Protein 4O0K (pdb70)

CATH classification: 3.20.20.70

Structure (mmCIF, N/CA/C/O backbone):
data_4O0K
#
_entry.id   4O0K
#
_cell.length_a   95.280
_cell.length_b   95.280
_cell.length_c   125.250
_cell.angle_alpha   90.000
_cell.angle_beta   90.000
_cell.angle_gamma   120.000
#
_symmetry.space_group_name_H-M   'P 63 2 2'
#
loop_
_entity.id
_entity.type
_entity.pdbx_description
1 polymer 'Dihydrodipicolinate synthetase'
2 non-polymer 1,2-ETHANEDIOL
3 water water
#
loop_
_atom_site.group_PDB
_atom_site.id
_atom_site.type_symbol
_atom_site.label_atom_id
_atom_site.label_alt_id
_atom_site.label_comp_id
_atom_site.label_asym_id
_atom_site.label_entity_id
_atom_site.label_seq_id
_atom_site.pdbx_PDB_ins_code
_atom_site.Cartn_x
_atom_site.Cartn_y
_atom_site.Cartn_z
_atom_site.occupancy
_atom_site.B_iso_or_equiv
_atom_site.auth_seq_id
_atom_site.auth_comp_id
_atom_site.auth_asym_id
_atom_site.auth_atom_id
_atom_site.pdbx_PDB_model_num
ATOM 1 N N . HIS A 1 7 ? 33.476 36.338 12.740 1.00 35.38 -2 HIS A N 1
ATOM 2 C CA A HIS A 1 7 ? 33.180 35.429 11.580 0.50 34.21 -2 HIS A CA 1
ATOM 3 C CA B HIS A 1 7 ? 33.290 35.583 11.476 0.50 34.42 -2 HIS A CA 1
ATOM 4 C C . HIS A 1 7 ? 31.950 35.882 10.807 1.00 32.51 -2 HIS A C 1
ATOM 5 O O . HIS A 1 7 ? 31.069 36.520 11.360 1.00 31.34 -2 HIS A O 1
ATOM 18 N N . HIS A 1 8 ? 31.853 35.471 9.557 1.00 28.34 -1 HIS A N 1
ATOM 19 C CA . HIS A 1 8 ? 30.663 35.706 8.748 1.00 25.73 -1 HIS A CA 1
ATOM 20 C C . HIS A 1 8 ? 30.120 34.343 8.495 1.00 25.41 -1 HIS A C 1
ATOM 21 O O . HIS A 1 8 ? 30.862 33.448 8.136 1.00 26.63 -1 HIS A O 1
ATOM 28 N N . MET A 1 9 ? 28.849 34.140 8.802 1.00 24.82 0 MET A N 1
ATOM 29 C CA . MET A 1 9 ? 28.276 32.787 8.836 1.00 26.13 0 MET A CA 1
ATOM 30 C C . MET A 1 9 ? 26.960 32.842 8.068 1.00 24.32 0 MET A C 1
ATOM 31 O O . MET A 1 9 ? 26.254 33.854 8.098 1.00 24.10 0 MET A O 1
ATOM 33 N N . LEU A 1 10 ? 26.653 31.750 7.369 1.00 25.22 1 LEU A N 1
ATOM 34 C CA . LEU A 1 10 ? 25.409 31.650 6.624 1.00 23.87 1 LEU A CA 1
ATOM 35 C C . LEU A 1 10 ? 24.291 31.560 7.667 1.00 22.14 1 LEU A C 1
ATOM 36 O O . LEU A 1 10 ? 24.467 30.901 8.701 1.00 21.91 1 LEU A O 1
ATOM 41 N N . LYS A 1 11 ? 23.175 32.216 7.377 1.00 21.67 2 LYS A N 1
ATOM 42 C CA . LYS A 1 11 ? 21.964 32.071 8.183 1.00 20.89 2 LYS A CA 1
ATOM 43 C C . LYS A 1 11 ? 21.386 30.673 7.976 1.00 20.67 2 LYS A C 1
ATOM 44 O O . LYS A 1 11 ? 21.610 30.003 6.969 1.00 22.08 2 LYS A O 1
ATOM 50 N N . ALA A 1 12 ? 20.662 30.211 8.978 1.00 18.02 3 ALA A N 1
ATOM 51 C CA . ALA A 1 12 ? 20.111 28.868 8.942 1.00 17.41 3 ALA A CA 1
ATOM 52 C C . ALA A 1 12 ? 18.969 28.812 7.930 1.00 16.46 3 ALA A C 1
ATOM 53 O O . ALA A 1 12 ? 18.003 29.551 8.021 1.00 16.18 3 ALA A O 1
ATOM 55 N N . GLU A 1 13 ? 19.065 27.892 6.974 1.00 16.48 4 GLU A N 1
ATOM 56 C CA . GLU A 1 13 ? 18.066 27.803 5.926 1.00 16.71 4 GLU A CA 1
ATOM 57 C C . GLU A 1 13 ? 16.670 27.489 6.441 1.00 15.51 4 GLU A C 1
ATOM 58 O O . GLU A 1 13 ? 15.671 27.918 5.855 1.00 15.35 4 GLU A O 1
ATOM 60 N N . ILE A 1 14 ? 16.585 26.735 7.540 1.00 14.48 5 ILE A N 1
ATOM 61 C CA . ILE A 1 14 ? 15.297 26.353 8.106 1.00 14.49 5 ILE A CA 1
ATOM 62 C C . ILE A 1 14 ? 14.496 27.562 8.559 1.00 14.43 5 ILE A C 1
ATOM 63 O O . ILE A 1 14 ? 13.270 27.483 8.633 1.00 14.59 5 ILE A O 1
ATOM 68 N N . PHE A 1 15 ? 15.144 28.686 8.831 1.00 13.92 6 PHE A N 1
ATOM 69 C CA . PHE A 1 15 ? 14.452 29.909 9.252 1.00 14.15 6 PHE A CA 1
ATOM 70 C C . PHE A 1 15 ? 14.264 30.933 8.143 1.00 15.46 6 PHE A C 1
ATOM 71 O O . PHE A 1 15 ? 13.901 32.108 8.401 1.00 16.40 6 PHE A O 1
ATOM 79 N N . SER A 1 16 ? 14.367 30.467 6.914 1.00 14.95 7 SER A N 1
ATOM 80 C CA . SER A 1 16 ? 14.110 31.286 5.760 1.00 15.78 7 SER A CA 1
ATOM 81 C C . SER A 1 16 ? 12.754 30.987 5.105 1.00 16.19 7 SER A C 1
ATOM 82 O O . SER A 1 16 ? 12.187 29.893 5.250 1.00 17.80 7 SER A O 1
ATOM 85 N N . GLY A 1 17 ? 12.205 31.945 4.391 1.00 14.26 8 GLY A N 1
ATOM 86 C CA . GLY A 1 17 ? 11.006 31.712 3.632 1.00 14.10 8 GLY A CA 1
ATOM 87 C C . GLY A 1 17 ? 9.743 31.884 4.454 1.00 13.49 8 GLY A C 1
ATOM 88 O O . GLY A 1 17 ? 9.720 32.615 5.414 1.00 13.74 8 GLY A O 1
ATOM 89 N N . VAL A 1 18 ? 8.681 31.228 4.009 1.00 11.93 9 VAL A N 1
ATOM 90 C CA . VAL A 1 18 ? 7.350 31.373 4.585 1.00 11.72 9 VAL A CA 1
ATOM 91 C C . VAL A 1 18 ? 6.955 30.041 5.216 1.00 11.39 9 VAL A C 1
ATOM 92 O O . VAL A 1 18 ? 7.033 29.000 4.576 1.00 11.72 9 VAL A O 1
ATOM 96 N N . ILE A 1 19 ? 6.513 30.121 6.470 1.00 11.66 10 ILE A N 1
ATOM 97 C CA . ILE A 1 19 ? 6.443 28.935 7.326 1.00 11.96 10 ILE A CA 1
ATOM 98 C C . ILE A 1 19 ? 5.125 28.953 8.136 1.00 11.73 10 ILE A C 1
ATOM 99 O O . ILE A 1 19 ? 5.010 29.709 9.091 1.00 12.07 10 ILE A O 1
ATOM 104 N N . PRO A 1 20 ? 4.126 28.164 7.737 1.00 11.93 11 PRO A N 1
ATOM 105 C CA . PRO A 1 20 ? 2.869 28.159 8.519 1.00 11.77 11 PRO A CA 1
ATOM 106 C C . PRO A 1 20 ? 3.021 27.489 9.850 1.00 11.37 11 PRO A C 1
ATOM 107 O O . PRO A 1 20 ? 3.663 26.438 9.965 1.00 12.26 11 PRO A O 1
ATOM 111 N N . ALA A 1 21 ? 2.421 28.096 10.856 1.00 11.03 12 ALA A N 1
ATOM 112 C CA . ALA A 1 21 ? 2.240 27.428 12.138 1.00 11.10 12 ALA A CA 1
ATOM 113 C C . ALA A 1 21 ? 0.891 26.670 12.005 1.00 11.01 12 ALA A C 1
ATOM 114 O O . ALA A 1 21 ? -0.177 27.271 11.956 1.00 10.77 12 ALA A O 1
ATOM 116 N N . LEU A 1 22 ? 0.980 25.356 11.833 1.00 11.35 13 LEU A N 1
ATOM 117 C CA . LEU A 1 22 ? -0.186 24.555 11.471 1.00 11.50 13 LEU A CA 1
ATOM 118 C C . LEU A 1 22 ? -1.212 24.481 12.595 1.00 11.56 13 LEU A C 1
ATOM 119 O O . LEU A 1 22 ? -0.882 24.376 13.787 1.00 11.87 13 LEU A O 1
ATOM 124 N N . MET A 1 23 ? -2.474 24.511 12.185 1.00 11.37 14 MET A N 1
ATOM 125 C CA . MET A 1 23 ? -3.576 24.132 13.076 1.00 11.64 14 MET A CA 1
ATOM 126 C C . MET A 1 23 ? -3.643 22.602 13.202 1.00 12.02 14 MET A C 1
ATOM 127 O O . MET A 1 23 ? -3.282 21.895 12.261 1.00 12.37 14 MET A O 1
ATOM 132 N N . THR A 1 24 ? -4.125 22.103 14.348 1.00 11.72 15 THR A N 1
ATOM 133 C CA . THR A 1 24 ? -4.388 20.685 14.475 1.00 12.30 15 THR A CA 1
ATOM 134 C C . THR A 1 24 ? -5.876 20.434 14.187 1.00 12.68 15 THR A C 1
ATOM 135 O O . THR A 1 24 ? -6.719 20.842 14.972 1.00 12.98 15 THR A O 1
ATOM 139 N N . PRO A 1 25 ? -6.192 19.743 13.068 1.00 13.79 16 PRO A N 1
ATOM 140 C CA . PRO A 1 25 ? -7.605 19.488 12.832 1.00 14.68 16 PRO A CA 1
ATOM 141 C C . PRO A 1 25 ? -8.117 18.431 13.790 1.00 15.28 16 PRO A C 1
ATOM 142 O O . PRO A 1 25 ? -7.369 17.549 14.187 1.00 15.78 16 PRO A O 1
ATOM 146 N N . CYS A 1 26 ? -9.395 18.549 14.133 1.00 15.48 17 CYS A N 1
ATOM 147 C CA . CYS A 1 26 ? -10.087 17.571 14.968 1.00 16.32 17 CYS A CA 1
ATOM 148 C C . CYS A 1 26 ? -10.797 16.494 14.127 1.00 18.37 17 CYS A C 1
ATOM 149 O O . CYS A 1 26 ? -11.389 16.779 13.070 1.00 19.53 17 CYS A O 1
ATOM 152 N N . LYS A 1 27 ? -10.713 15.254 14.608 1.00 19.05 18 LYS A N 1
ATOM 153 C CA . LYS A 1 27 ? -11.650 14.199 14.174 1.00 20.66 18 LYS A CA 1
ATOM 154 C C . LYS A 1 27 ? -13.008 14.524 14.800 1.00 21.62 18 LYS A C 1
ATOM 155 O O . LYS A 1 27 ? -13.124 15.351 15.709 1.00 21.12 18 LYS A O 1
ATOM 161 N N . PRO A 1 28 ? -14.068 13.809 14.374 1.00 23.44 19 PRO A N 1
ATOM 162 C CA . PRO A 1 28 ? -15.367 14.059 14.975 1.00 23.76 19 PRO A CA 1
ATOM 163 C C . PRO A 1 28 ? -15.459 13.859 16.497 1.00 23.21 19 PRO A C 1
ATOM 164 O O . PRO A 1 28 ? -16.270 14.525 17.130 1.00 23.34 19 PRO A O 1
ATOM 168 N N . ASP A 1 29 ? -14.600 13.002 17.076 1.00 22.40 20 ASP A N 1
ATOM 169 C CA . ASP A 1 29 ? -14.536 12.850 18.532 1.00 23.12 20 ASP A CA 1
ATOM 170 C C . ASP A 1 29 ? -13.640 13.857 19.260 1.00 22.48 20 ASP A C 1
ATOM 171 O O . ASP A 1 29 ? -13.377 13.694 20.442 1.00 22.95 20 ASP A O 1
ATOM 176 N N . ARG A 1 30 ? -13.172 14.888 18.538 1.00 20.98 21 ARG A N 1
ATOM 177 C CA . ARG A 1 30 ? -12.331 15.955 19.090 1.00 21.21 21 ARG A CA 1
ATOM 178 C C . ARG A 1 30 ? -10.979 15.452 19.583 1.00 20.13 21 ARG A C 1
ATOM 179 O O . ARG A 1 30 ? -10.372 16.047 20.507 1.00 21.20 21 ARG A O 1
ATOM 187 N N . SER A 1 31 ? -10.509 14.374 18.957 1.00 19.71 22 SER A N 1
ATOM 188 C CA . SER A 1 31 ? -9.099 14.008 19.089 1.00 19.84 22 SER A CA 1
ATOM 189 C C . SER A 1 31 ? -8.383 14.492 17.820 1.00 18.86 22 SER A C 1
ATOM 190 O O . SER A 1 31 ? -9.039 14.836 16.843 1.00 18.66 22 SER A O 1
ATOM 193 N N . PRO A 1 32 ? -7.040 14.587 17.849 1.00 18.11 23 PRO A N 1
ATOM 194 C CA . PRO A 1 32 ? -6.365 15.100 16.653 1.00 17.65 23 PRO A CA 1
ATOM 195 C C . PRO A 1 32 ? -6.467 14.211 15.435 1.00 17.94 23 PRO A C 1
ATOM 196 O O . PRO A 1 32 ? -6.315 12.973 15.534 1.00 18.96 23 PRO A O 1
ATOM 200 N N . ASP A 1 33 ? -6.713 14.817 14.288 1.00 16.76 24 ASP A N 1
ATOM 201 C CA . ASP A 1 33 ? -6.693 14.090 13.024 1.00 17.21 24 ASP A CA 1
ATOM 202 C C . ASP A 1 33 ? -5.311 14.228 12.380 1.00 16.78 24 ASP A C 1
ATOM 203 O O . ASP A 1 33 ? -5.038 15.202 11.654 1.00 16.81 24 ASP A O 1
ATOM 208 N N . PHE A 1 34 ? -4.421 13.303 12.687 1.00 16.88 25 PHE A N 1
ATOM 209 C CA . PHE A 1 34 ? -3.028 13.393 12.227 1.00 17.45 25 PHE A CA 1
ATOM 210 C C . PHE A 1 34 ? -2.921 13.196 10.719 1.00 17.67 25 PHE A C 1
ATOM 211 O O . PHE A 1 34 ? -2.070 13.791 10.070 1.00 16.89 25 PHE A O 1
ATOM 219 N N . ASP A 1 35 ? -3.782 12.371 10.156 1.00 17.94 26 ASP A N 1
ATOM 220 C CA . ASP A 1 35 ? -3.773 12.207 8.701 1.00 18.41 26 ASP A CA 1
ATOM 221 C C . ASP A 1 35 ? -4.057 13.538 8.015 1.00 17.48 26 ASP A C 1
ATOM 222 O O . ASP A 1 35 ? -3.376 13.902 7.044 1.00 18.08 26 ASP A O 1
ATOM 227 N N . ALA A 1 36 ? -5.044 14.279 8.515 1.00 16.38 27 ALA A N 1
ATOM 228 C CA . ALA A 1 36 ? -5.382 15.579 7.974 1.00 16.25 27 ALA A CA 1
ATOM 229 C C . ALA A 1 36 ? -4.277 16.608 8.195 1.00 15.41 27 ALA A C 1
ATOM 230 O O . ALA A 1 36 ? -3.997 17.403 7.307 1.00 15.31 27 ALA A O 1
ATOM 232 N N . LEU A 1 37 ? -3.655 16.579 9.377 1.00 15.24 28 LEU A N 1
ATOM 233 C CA . LEU A 1 37 ? -2.495 17.450 9.653 1.00 14.18 28 LEU A CA 1
ATOM 234 C C . LEU A 1 37 ? -1.399 17.258 8.598 1.00 14.51 28 LEU A C 1
ATOM 235 O O . LEU A 1 37 ? -0.896 18.227 8.008 1.00 14.72 28 LEU A O 1
ATOM 240 N N . VAL A 1 38 ? -1.028 15.998 8.341 1.00 15.18 29 VAL A N 1
ATOM 241 C CA . VAL A 1 38 ? 0.010 15.715 7.338 1.00 15.70 29 VAL A CA 1
ATOM 242 C C . VAL A 1 38 ? -0.447 16.155 5.955 1.00 15.27 29 VAL A C 1
ATOM 243 O O . VAL A 1 38 ? 0.326 16.759 5.218 1.00 15.62 29 VAL A O 1
ATOM 247 N N . ARG A 1 39 ? -1.708 15.893 5.574 1.00 15.90 30 ARG A N 1
ATOM 248 C CA . ARG A 1 39 ? -2.203 16.329 4.278 1.00 17.19 30 ARG A CA 1
ATOM 249 C C . ARG A 1 39 ? -2.049 17.827 4.103 1.00 15.83 30 ARG A C 1
ATOM 250 O O . ARG A 1 39 ? -1.638 18.298 3.041 1.00 16.25 30 ARG A O 1
ATOM 258 N N . LYS A 1 40 ? -2.418 18.591 5.111 1.00 14.82 31 LYS A N 1
ATOM 259 C CA . LYS A 1 40 ? -2.335 20.038 4.972 1.00 14.70 31 LYS A CA 1
ATOM 260 C C . LYS A 1 40 ? -0.901 20.504 4.939 1.00 14.48 31 LYS A C 1
ATOM 261 O O . LYS A 1 40 ? -0.550 21.387 4.151 1.00 13.76 31 LYS A O 1
ATOM 267 N N . GLY A 1 41 ? -0.068 19.937 5.788 1.00 14.23 32 GLY A N 1
ATOM 268 C CA . GLY A 1 41 ? 1.352 20.241 5.738 1.00 14.35 32 GLY A CA 1
ATOM 269 C C . GLY A 1 41 ? 1.965 20.006 4.368 1.00 15.52 32 GLY A C 1
ATOM 270 O O . GLY A 1 41 ? 2.649 20.864 3.821 1.00 15.20 32 GLY A O 1
ATOM 271 N N . GLN A 1 42 ? 1.665 18.858 3.768 1.00 16.17 33 GLN A N 1
ATOM 272 C CA . GLN A 1 42 ? 2.152 18.563 2.408 1.00 17.09 33 GLN A CA 1
ATOM 273 C C . GLN A 1 42 ? 1.608 19.553 1.370 1.00 16.52 33 GLN A C 1
ATOM 274 O O . GLN A 1 42 ? 2.322 19.995 0.455 1.00 16.48 33 GLN A O 1
ATOM 280 N N . GLU A 1 43 ? 0.337 19.876 1.483 1.00 16.18 34 GLU A N 1
ATOM 281 C CA . GLU A 1 43 ? -0.268 20.817 0.569 1.00 16.07 34 GLU A CA 1
ATOM 282 C C . GLU A 1 43 ? 0.431 22.171 0.643 1.00 15.23 34 GLU A C 1
ATOM 283 O O . GLU A 1 43 ? 0.726 22.816 -0.369 1.00 16.17 34 GLU A O 1
ATOM 289 N N . LEU A 1 44 ? 0.698 22.621 1.867 1.00 14.22 35 LEU A N 1
ATOM 290 C CA . LEU A 1 44 ? 1.248 23.956 2.036 1.00 13.87 35 LEU A CA 1
ATOM 291 C C . LEU A 1 44 ? 2.679 24.032 1.537 1.00 14.10 35 LEU A C 1
ATOM 292 O O . LEU A 1 44 ? 3.057 25.035 0.929 1.00 13.74 35 LEU A O 1
ATOM 297 N N . ILE A 1 45 ? 3.461 22.984 1.778 1.00 14.75 36 ILE A N 1
ATOM 298 C CA . ILE A 1 45 ? 4.793 22.920 1.164 1.00 14.63 36 ILE A CA 1
ATOM 299 C C . ILE A 1 45 ? 4.651 22.975 -0.362 1.00 15.36 36 ILE A C 1
ATOM 300 O O . ILE A 1 45 ? 5.373 23.730 -1.040 1.00 15.51 36 ILE A O 1
ATOM 305 N N . GLY A 1 46 ? 3.711 22.200 -0.900 1.00 15.30 37 GLY A N 1
ATOM 306 C CA . GLY A 1 46 ? 3.471 22.216 -2.362 1.00 15.90 37 GLY A CA 1
ATOM 307 C C . GLY A 1 46 ? 3.118 23.590 -2.918 1.00 16.20 37 GLY A C 1
ATOM 308 O O . GLY A 1 46 ? 3.441 23.916 -4.061 1.00 17.97 37 GLY A O 1
ATOM 309 N N . ASP A 1 47 ? 2.438 24.391 -2.107 1.00 15.75 38 ASP A N 1
ATOM 310 C CA . ASP A 1 47 ? 2.000 25.742 -2.470 1.00 16.18 38 ASP A CA 1
ATOM 311 C C . ASP A 1 47 ? 3.169 26.722 -2.492 1.00 15.84 38 ASP A C 1
ATOM 312 O O . ASP A 1 47 ? 3.057 27.847 -2.985 1.00 16.62 38 ASP A O 1
ATOM 317 N N . GLY A 1 48 ? 4.299 26.327 -1.908 1.00 15.24 39 GLY A N 1
ATOM 318 C CA . GLY A 1 48 ? 5.461 27.168 -1.819 1.00 13.98 39 GLY A CA 1
ATOM 319 C C . GLY A 1 48 ? 5.987 27.537 -0.444 1.00 13.69 39 GLY A C 1
ATOM 320 O O . GLY A 1 48 ? 6.930 28.334 -0.347 1.00 14.63 39 GLY A O 1
ATOM 321 N N . MET A 1 49 ? 5.389 26.987 0.618 1.00 13.43 40 MET A N 1
ATOM 322 C CA . MET A 1 49 ? 5.931 27.186 1.951 1.00 13.19 40 MET A CA 1
ATOM 323 C C . MET A 1 49 ? 7.234 26.404 2.116 1.00 13.34 40 MET A C 1
ATOM 324 O O . MET A 1 49 ? 7.417 25.369 1.463 1.00 14.54 40 MET A O 1
ATOM 329 N N . SER A 1 50 ? 8.131 26.922 2.948 1.00 13.31 41 SER A N 1
ATOM 330 C CA . SER A 1 50 ? 9.457 26.303 3.063 1.00 14.04 41 SER A CA 1
ATOM 331 C C . SER A 1 50 ? 9.567 25.274 4.195 1.00 13.63 41 SER A C 1
ATOM 332 O O . SER A 1 50 ? 10.449 24.411 4.166 1.00 15.17 41 SER A O 1
ATOM 335 N N . ALA A 1 51 ? 8.716 25.400 5.211 1.00 13.00 42 ALA A N 1
ATOM 336 C CA . ALA A 1 51 ? 8.756 24.576 6.414 1.00 13.20 42 ALA A CA 1
ATOM 337 C C . ALA A 1 51 ? 7.425 24.761 7.112 1.00 12.79 42 ALA A C 1
ATOM 338 O O . ALA A 1 51 ? 6.622 25.612 6.710 1.00 12.92 42 ALA A O 1
ATOM 340 N N . VAL A 1 52 ? 7.193 24.010 8.193 1.00 12.33 43 VAL A N 1
ATOM 341 C CA . VAL A 1 52 ? 6.051 24.265 9.062 1.00 11.87 43 VAL A CA 1
ATOM 342 C C . VAL A 1 52 ? 6.518 24.305 10.506 1.00 11.95 43 VAL A C 1
ATOM 343 O O . VAL A 1 52 ? 7.577 23.723 10.862 1.00 12.52 43 VAL A O 1
ATOM 347 N N . VAL A 1 53 ? 5.727 24.959 11.347 1.00 11.66 44 VAL A N 1
ATOM 348 C CA . VAL A 1 53 ? 5.911 24.923 12.786 1.00 12.35 44 VAL A CA 1
ATOM 349 C C . VAL A 1 53 ? 4.827 24.054 13.391 1.00 12.43 44 VAL A C 1
ATOM 350 O O . VAL A 1 53 ? 3.640 24.259 13.116 1.00 13.33 44 VAL A O 1
ATOM 354 N N . TYR A 1 54 ? 5.213 23.095 14.234 1.00 12.05 45 TYR A N 1
ATOM 355 C CA . TYR A 1 54 ? 4.254 22.276 14.956 1.00 11.85 45 TYR A CA 1
ATOM 356 C C . TYR A 1 54 ? 4.870 21.833 16.290 1.00 11.93 45 TYR A C 1
ATOM 357 O O . TYR A 1 54 ? 6.048 21.456 16.303 1.00 12.41 45 TYR A O 1
ATOM 366 N N . CYS A 1 55 ? 4.153 21.817 17.431 1.00 12.05 46 CYS A N 1
ATOM 367 C CA . CYS A 1 55 ? 2.807 22.342 17.650 1.00 12.34 46 CYS A CA 1
ATOM 368 C C . CYS A 1 55 ? 2.931 23.666 18.368 1.00 12.64 46 CYS A C 1
ATOM 369 O O . CYS A 1 55 ? 3.355 23.700 19.533 1.00 13.57 46 CYS A O 1
ATOM 372 N N . GLY A 1 56 ? 2.560 24.743 17.679 1.00 12.55 47 GLY A N 1
ATOM 373 C CA . GLY A 1 56 ? 2.560 26.097 18.265 1.00 13.85 47 GLY A CA 1
ATOM 374 C C . GLY A 1 56 ? 1.203 26.506 18.818 1.00 13.90 47 GLY A C 1
ATOM 375 O O . GLY A 1 56 ? 0.280 25.694 18.985 1.00 14.00 47 GLY A O 1
ATOM 376 N N . SER A 1 57 ? 1.031 27.802 19.121 1.00 16.29 48 SER A N 1
ATOM 377 C CA A SER A 1 57 ? -0.268 28.195 19.629 0.50 16.50 48 SER A CA 1
ATOM 378 C CA B SER A 1 57 ? -0.252 28.251 19.590 0.50 16.83 48 SER A CA 1
ATOM 379 C C . SER A 1 57 ? -1.341 27.992 18.559 1.00 15.24 48 SER A C 1
ATOM 380 O O . SER A 1 57 ? -2.459 27.649 18.909 1.00 15.91 48 SER A O 1
ATOM 385 N N . MET A 1 58 ? -0.981 28.181 17.288 1.00 14.19 49 MET A N 1
ATOM 386 C CA . MET A 1 58 ? -1.956 27.875 16.224 1.00 12.43 49 MET A CA 1
ATOM 387 C C . MET A 1 58 ? -2.440 26.430 16.258 1.00 12.37 49 MET A C 1
ATOM 388 O O . MET A 1 58 ? -3.533 26.138 15.775 1.00 11.95 49 MET A O 1
ATOM 393 N N . GLY A 1 59 ? -1.578 25.538 16.739 1.00 11.82 50 GLY A N 1
ATOM 394 C CA . GLY A 1 59 ? -1.876 24.133 16.816 1.00 12.16 50 GLY A CA 1
ATOM 395 C C . GLY A 1 59 ? -2.594 23.668 18.051 1.00 12.25 50 GLY A C 1
ATOM 396 O O . GLY A 1 59 ? -2.763 22.467 18.248 1.00 12.21 50 GLY A O 1
ATOM 397 N N . ASP A 1 60 ? -3.002 24.632 18.881 1.00 11.88 51 ASP A N 1
ATOM 398 C CA . ASP A 1 60 ? -3.702 24.353 20.158 1.00 12.68 51 ASP A CA 1
ATOM 399 C C . ASP A 1 60 ? -2.851 23.571 21.149 1.00 13.01 51 ASP A C 1
ATOM 400 O O . ASP A 1 60 ? -3.378 22.702 21.829 1.00 13.60 51 ASP A O 1
ATOM 405 N N . TRP A 1 61 ? -1.550 23.888 21.207 1.00 13.54 52 TRP A N 1
ATOM 406 C CA . TRP A 1 61 ? -0.697 23.101 22.117 1.00 13.97 52 TRP A CA 1
ATOM 407 C C . TRP A 1 61 ? -1.188 22.884 23.562 1.00 14.08 52 TRP A C 1
ATOM 408 O O . TRP A 1 61 ? -1.095 21.755 24.051 1.00 14.53 52 TRP A O 1
ATOM 419 N N . PRO A 1 62 ? -1.760 23.914 24.225 1.00 14.73 53 PRO A N 1
ATOM 420 C CA . PRO A 1 62 ? -2.179 23.630 25.588 1.00 15.42 53 PRO A CA 1
ATOM 421 C C . PRO A 1 62 ? -3.316 22.648 25.707 1.00 15.52 53 PRO A C 1
ATOM 422 O O . PRO A 1 62 ? -3.579 22.126 26.786 1.00 16.86 53 PRO A O 1
ATOM 426 N N . LEU A 1 63 ? -4.051 22.401 24.622 1.00 15.02 54 LEU A N 1
ATOM 427 C CA . LEU A 1 63 ? -5.202 21.531 24.619 1.00 15.42 54 LEU A CA 1
ATOM 428 C C . LEU A 1 63 ? -4.856 20.083 24.302 1.00 14.98 54 LEU A C 1
ATOM 429 O O . LEU A 1 63 ? -5.694 19.225 24.402 1.00 17.57 54 LEU A O 1
ATOM 434 N N . LEU A 1 64 ? -3.608 19.840 23.904 1.00 14.82 55 LEU A N 1
ATOM 435 C CA . LEU A 1 64 ? -3.128 18.500 23.511 1.00 15.69 55 LEU A CA 1
ATOM 436 C C . LEU A 1 64 ? -2.151 17.950 24.518 1.00 14.89 55 LEU A C 1
ATOM 437 O O . LEU A 1 64 ? -1.406 18.690 25.163 1.00 15.24 55 LEU A O 1
ATOM 442 N N . THR A 1 65 ? -2.080 16.638 24.613 1.00 15.12 56 THR A N 1
ATOM 443 C CA . THR A 1 65 ? -1.043 16.039 25.463 1.00 14.88 56 THR A CA 1
ATOM 444 C C . THR A 1 65 ? 0.314 16.140 24.794 1.00 14.53 56 THR A C 1
ATOM 445 O O . THR A 1 65 ? 0.419 16.306 23.580 1.00 14.51 56 THR A O 1
ATOM 449 N N . ASP A 1 66 ? 1.382 16.024 25.574 1.00 14.31 57 ASP A N 1
ATOM 450 C CA . ASP A 1 66 ? 2.706 15.990 24.978 1.00 14.53 57 ASP A CA 1
ATOM 451 C C . ASP A 1 66 ? 2.827 14.853 23.967 1.00 14.87 57 ASP A C 1
ATOM 452 O O . ASP A 1 66 ? 3.416 15.048 22.899 1.00 13.99 57 ASP A O 1
ATOM 457 N N . ALA A 1 67 ? 2.278 13.686 24.309 1.00 15.41 58 ALA A N 1
ATOM 458 C CA . ALA A 1 67 ? 2.319 12.546 23.389 1.00 15.39 58 ALA A CA 1
ATOM 459 C C . ALA A 1 67 ? 1.668 12.840 22.041 1.00 15.23 58 ALA A C 1
ATOM 460 O O . ALA A 1 67 ? 2.148 12.419 20.996 1.00 15.55 58 ALA A O 1
ATOM 462 N N . GLN A 1 68 ? 0.554 13.544 22.087 1.00 14.74 59 GLN A N 1
ATOM 463 C CA . GLN A 1 68 ? -0.167 13.897 20.849 1.00 14.16 59 GLN A CA 1
ATOM 464 C C . GLN A 1 68 ? 0.676 14.843 20.008 1.00 13.76 59 GLN A C 1
ATOM 465 O O . GLN A 1 68 ? 0.763 14.683 18.789 1.00 14.26 59 GLN A O 1
ATOM 471 N N . ARG A 1 69 ? 1.303 15.824 20.643 1.00 13.39 60 ARG A N 1
ATOM 472 C CA . ARG A 1 69 ? 2.112 16.739 19.892 1.00 13.06 60 ARG A CA 1
ATOM 473 C C . ARG A 1 69 ? 3.277 16.032 19.223 1.00 13.70 60 ARG A C 1
ATOM 474 O O . ARG A 1 69 ? 3.585 16.262 18.050 1.00 14.00 60 ARG A O 1
ATOM 482 N N . MET A 1 70 ? 3.928 15.162 19.994 1.00 14.21 61 MET A N 1
ATOM 483 C CA . MET A 1 70 ? 5.062 14.406 19.488 1.00 14.79 61 MET A CA 1
ATOM 484 C C . MET A 1 70 ? 4.670 13.455 18.355 1.00 15.34 61 MET A C 1
ATOM 485 O O . MET A 1 70 ? 5.424 13.306 17.374 1.00 14.74 61 MET A O 1
ATOM 490 N N . GLU A 1 71 ? 3.477 12.867 18.449 1.00 15.13 62 GLU A N 1
ATOM 491 C CA A GLU A 1 71 ? 2.959 12.041 17.351 0.60 15.89 62 GLU A CA 1
ATOM 492 C CA B GLU A 1 71 ? 2.985 12.037 17.343 0.40 16.07 62 GLU A CA 1
ATOM 493 C C . GLU A 1 71 ? 2.809 12.887 16.086 1.00 15.67 62 GLU A C 1
ATOM 494 O O . GLU A 1 71 ? 3.191 12.480 14.974 1.00 15.49 62 GLU A O 1
ATOM 505 N N . GLY A 1 72 ? 2.257 14.084 16.220 1.00 14.87 63 GLY A N 1
ATOM 506 C CA . GLY A 1 72 ? 2.091 14.943 15.077 1.00 13.80 63 GLY A CA 1
ATOM 507 C C . GLY A 1 72 ? 3.426 15.336 14.464 1.00 14.30 63 GLY A C 1
ATOM 508 O O . GLY A 1 72 ? 3.569 15.319 13.226 1.00 13.64 63 GLY A O 1
ATOM 509 N N . VAL A 1 73 ? 4.384 15.698 15.303 1.00 14.64 64 VAL A N 1
ATOM 510 C CA . VAL A 1 73 ? 5.714 16.017 14.818 1.00 14.61 64 VAL A CA 1
ATOM 511 C C . VAL A 1 73 ? 6.283 14.832 14.050 1.00 15.23 64 VAL A C 1
ATOM 512 O O . VAL A 1 73 ? 6.784 14.994 12.949 1.00 15.25 64 VAL A O 1
ATOM 516 N N . GLU A 1 74 ? 6.255 13.659 14.639 1.00 15.58 65 GLU A N 1
ATOM 517 C CA A GLU A 1 74 ? 6.746 12.432 13.978 0.60 17.01 65 GLU A CA 1
ATOM 518 C CA B GLU A 1 74 ? 6.818 12.497 13.952 0.40 16.61 65 GLU A CA 1
ATOM 519 C C . GLU A 1 74 ? 6.116 12.228 12.623 1.00 16.74 65 GLU A C 1
ATOM 520 O O . GLU A 1 74 ? 6.812 11.917 11.634 1.00 17.85 65 GLU A O 1
ATOM 531 N N . ARG A 1 75 ? 4.788 12.353 12.584 1.00 16.28 66 ARG A N 1
ATOM 532 C CA . ARG A 1 75 ? 4.055 12.155 11.325 1.00 16.67 66 ARG A CA 1
ATOM 533 C C . ARG A 1 75 ? 4.503 13.139 10.249 1.00 16.54 66 ARG A C 1
ATOM 534 O O . ARG A 1 75 ? 4.718 12.777 9.084 1.00 16.10 66 ARG A O 1
ATOM 542 N N . LEU A 1 76 ? 4.668 14.401 10.613 1.00 15.39 67 LEU A N 1
ATOM 543 C CA . LEU A 1 76 ? 5.083 15.399 9.663 1.00 15.36 67 LEU A CA 1
ATOM 544 C C . LEU A 1 76 ? 6.500 15.147 9.173 1.00 15.65 67 LEU A C 1
ATOM 545 O O . LEU A 1 76 ? 6.769 15.220 7.951 1.00 16.37 67 LEU A O 1
ATOM 550 N N . VAL A 1 77 ? 7.397 14.822 10.097 1.00 16.18 68 VAL A N 1
ATOM 551 C CA . VAL A 1 77 ? 8.790 14.548 9.714 1.00 16.93 68 VAL A CA 1
ATOM 552 C C . VAL A 1 77 ? 8.884 13.316 8.806 1.00 17.93 68 VAL A C 1
ATOM 553 O O . VAL A 1 77 ? 9.576 13.359 7.758 1.00 18.55 68 VAL A O 1
ATOM 557 N N . LYS A 1 78 ? 8.154 12.262 9.157 1.00 18.11 69 LYS A N 1
ATOM 558 C CA . LYS A 1 78 ? 8.181 11.012 8.352 1.00 19.87 69 LYS A CA 1
ATOM 559 C C . LYS A 1 78 ? 7.637 11.251 6.955 1.00 20.40 69 LYS A C 1
ATOM 560 O O . LYS A 1 78 ? 8.070 10.566 6.007 1.00 21.91 69 LYS A O 1
ATOM 562 N N . ALA A 1 79 ? 6.761 12.251 6.761 1.00 18.92 70 ALA A N 1
ATOM 563 C CA . ALA A 1 79 ? 6.230 12.643 5.452 1.00 19.11 70 ALA A CA 1
ATOM 564 C C . ALA A 1 79 ? 7.209 13.451 4.617 1.00 19.29 70 ALA A C 1
ATOM 565 O O . ALA A 1 79 ? 6.935 13.760 3.441 1.00 22.08 70 ALA A O 1
ATOM 567 N N . GLY A 1 80 ? 8.346 13.810 5.194 1.00 18.14 71 GLY A N 1
ATOM 568 C CA . GLY A 1 80 ? 9.364 14.572 4.526 1.00 18.80 71 GLY A CA 1
ATOM 569 C C . GLY A 1 80 ? 9.194 16.067 4.556 1.00 18.57 71 GLY A C 1
ATOM 570 O O . GLY A 1 80 ? 9.795 16.799 3.787 1.00 20.93 71 GLY A O 1
ATOM 571 N N . ILE A 1 81 ? 8.401 16.550 5.508 1.00 16.96 72 ILE A N 1
ATOM 572 C CA . ILE A 1 81 ? 8.146 17.976 5.656 1.00 16.40 72 ILE A CA 1
ATOM 573 C C . ILE A 1 81 ? 9.202 18.542 6.605 1.00 16.17 72 ILE A C 1
ATOM 574 O O . ILE A 1 81 ? 9.452 17.916 7.661 1.00 16.87 72 ILE A O 1
ATOM 579 N N . PRO A 1 82 ? 9.806 19.691 6.276 1.00 15.20 73 PRO A N 1
ATOM 580 C CA . PRO A 1 82 ? 10.758 20.284 7.215 1.00 14.75 73 PRO A CA 1
ATOM 581 C C . PRO A 1 82 ? 9.990 20.865 8.400 1.00 13.88 73 PRO A C 1
ATOM 582 O O . PRO A 1 82 ? 9.123 21.725 8.194 1.00 13.66 73 PRO A O 1
ATOM 586 N N . VAL A 1 83 ? 10.312 20.416 9.602 1.00 13.47 74 VAL A N 1
ATOM 587 C CA . VAL A 1 83 ? 9.515 20.801 10.803 1.00 13.84 74 VAL A CA 1
ATOM 588 C C . VAL A 1 83 ? 10.358 21.552 11.792 1.00 13.50 74 VAL A C 1
ATOM 589 O O . VAL A 1 83 ? 11.456 21.116 12.136 1.00 13.94 74 VAL A O 1
ATOM 593 N N . ILE A 1 84 ? 9.823 22.675 12.232 1.00 12.94 75 ILE A N 1
ATOM 594 C CA . ILE A 1 84 ? 10.338 23.439 13.375 1.00 12.91 75 ILE A CA 1
ATOM 595 C C . ILE A 1 84 ? 9.430 23.060 14.528 1.00 12.95 75 ILE A C 1
ATOM 596 O O . ILE A 1 84 ? 8.221 23.316 14.448 1.00 13.80 75 ILE A O 1
ATOM 601 N N . VAL A 1 85 ? 9.999 22.528 15.608 1.00 12.42 76 VAL A N 1
ATOM 602 C CA . VAL A 1 85 ? 9.153 22.043 16.701 1.00 12.43 76 VAL A CA 1
ATOM 603 C C . VAL A 1 85 ? 8.905 23.125 17.731 1.00 11.71 76 VAL A C 1
ATOM 604 O O . VAL A 1 85 ? 9.836 23.756 18.232 1.00 12.42 76 VAL A O 1
ATOM 608 N N . GLY A 1 86 ? 7.624 23.322 18.062 1.00 11.77 77 GLY A N 1
ATOM 609 C CA . GLY A 1 86 ? 7.258 24.210 19.181 1.00 11.94 77 GLY A CA 1
ATOM 610 C C . GLY A 1 86 ? 7.438 23.545 20.540 1.00 12.31 77 GLY A C 1
ATOM 611 O O . GLY A 1 86 ? 6.949 22.451 20.791 1.00 12.07 77 GLY A O 1
ATOM 612 N N . THR A 1 87 ? 8.141 24.243 21.431 1.00 12.23 78 THR A N 1
ATOM 613 C CA . THR A 1 87 ? 8.453 23.726 22.762 1.00 13.15 78 THR A CA 1
ATOM 614 C C . THR A 1 87 ? 7.600 24.348 23.851 1.00 13.41 78 THR A C 1
ATOM 615 O O . THR A 1 87 ? 7.956 24.235 25.038 1.00 14.54 78 THR A O 1
ATOM 619 N N . GLY A 1 88 ? 6.503 25.017 23.495 1.00 12.67 79 GLY A N 1
ATOM 620 C CA . GLY A 1 88 ? 5.619 25.557 24.523 1.00 13.16 79 GLY A CA 1
ATOM 621 C C . GLY A 1 88 ? 5.245 24.486 25.514 1.00 13.74 79 GLY A C 1
ATOM 622 O O . GLY A 1 88 ? 4.938 23.336 25.170 1.00 13.87 79 GLY A O 1
ATOM 623 N N . ALA A 1 89 ? 5.237 24.837 26.811 1.00 13.84 80 ALA A N 1
ATOM 624 C CA . ALA A 1 89 ? 5.026 23.837 27.845 1.00 14.58 80 ALA A CA 1
ATOM 625 C C . ALA A 1 89 ? 4.606 24.485 29.160 1.00 15.37 80 ALA A C 1
ATOM 626 O O . ALA A 1 89 ? 4.793 25.687 29.379 1.00 15.67 80 ALA A O 1
ATOM 628 N N . VAL A 1 90 ? 4.019 23.638 29.989 1.00 17.64 81 VAL A N 1
ATOM 629 C CA . VAL A 1 90 ? 3.585 24.003 31.353 1.00 20.24 81 VAL A CA 1
ATOM 630 C C . VAL A 1 90 ? 4.767 23.964 32.327 1.00 18.27 81 VAL A C 1
ATOM 631 O O . VAL A 1 90 ? 4.715 24.559 33.448 1.00 19.50 81 VAL A O 1
ATOM 635 N N . ASN A 1 91 ? 5.834 23.242 31.982 1.00 17.44 82 ASN A N 1
ATOM 636 C CA . ASN A 1 91 ? 6.984 23.113 32.836 1.00 17.05 82 ASN A CA 1
ATOM 637 C C . ASN A 1 91 ? 8.253 22.731 32.075 1.00 16.78 82 ASN A C 1
ATOM 638 O O . ASN A 1 91 ? 8.177 22.346 30.901 1.00 15.27 82 ASN A O 1
ATOM 643 N N . THR A 1 92 ? 9.387 22.898 32.709 1.00 16.69 83 THR A N 1
ATOM 644 C CA . THR A 1 92 ? 10.704 22.649 32.106 1.00 16.90 83 THR A CA 1
ATOM 645 C C . THR A 1 92 ? 10.830 21.234 31.582 1.00 16.72 83 THR A C 1
ATOM 646 O O . THR A 1 92 ? 11.335 20.982 30.462 1.00 16.31 83 THR A O 1
ATOM 650 N N . ALA A 1 93 ? 10.360 20.261 32.346 1.00 17.20 84 ALA A N 1
ATOM 651 C CA . ALA A 1 93 ? 10.544 18.899 31.961 1.00 16.54 84 ALA A CA 1
ATOM 652 C C . ALA A 1 93 ? 9.815 18.599 30.634 1.00 15.45 84 ALA A C 1
ATOM 653 O O . ALA A 1 93 ? 10.345 17.893 29.778 1.00 16.43 84 ALA A O 1
ATOM 655 N N . SER A 1 94 ? 8.630 19.185 30.500 1.00 14.85 85 SER A N 1
ATOM 656 C CA . SER A 1 94 ? 7.832 19.036 29.270 1.00 14.96 85 SER A CA 1
ATOM 657 C C . SER A 1 94 ? 8.540 19.701 28.085 1.00 14.37 85 SER A C 1
ATOM 658 O O . SER A 1 94 ? 8.691 19.086 27.017 1.00 13.83 85 SER A O 1
ATOM 661 N N . ALA A 1 95 ? 8.957 20.954 28.259 1.00 14.08 86 ALA A N 1
ATOM 662 C CA . ALA A 1 95 ? 9.627 21.681 27.166 1.00 13.76 86 ALA A CA 1
ATOM 663 C C . ALA A 1 95 ? 10.872 20.916 26.739 1.00 14.77 86 ALA A C 1
ATOM 664 O O . ALA A 1 95 ? 11.138 20.788 25.538 1.00 14.53 86 ALA A O 1
ATOM 666 N N . VAL A 1 96 ? 11.644 20.425 27.690 1.00 14.52 87 VAL A N 1
ATOM 667 C CA . VAL A 1 96 ? 12.867 19.717 27.376 1.00 15.02 87 VAL A CA 1
ATOM 668 C C . VAL A 1 96 ? 12.540 18.419 26.634 1.00 15.08 87 VAL A C 1
ATOM 669 O O . VAL A 1 96 ? 13.216 18.052 25.668 1.00 15.79 87 VAL A O 1
ATOM 673 N N . ALA A 1 97 ? 11.474 17.729 27.046 1.00 15.07 88 ALA A N 1
ATOM 674 C CA . ALA A 1 97 ? 11.032 16.538 26.344 1.00 14.95 88 ALA A CA 1
ATOM 675 C C . ALA A 1 97 ? 10.650 16.791 24.881 1.00 14.70 88 ALA A C 1
ATOM 676 O O . ALA A 1 97 ? 10.987 16.005 23.998 1.00 15.55 88 ALA A O 1
ATOM 678 N N . HIS A 1 98 ? 9.969 17.922 24.618 1.00 13.90 89 HIS A N 1
ATOM 679 C CA . HIS A 1 98 ? 9.673 18.286 23.259 1.00 13.28 89 HIS A CA 1
ATOM 680 C C . HIS A 1 98 ? 10.919 18.489 22.441 1.00 13.25 89 HIS A C 1
ATOM 681 O O . HIS A 1 98 ? 10.989 18.052 21.271 1.00 14.01 89 HIS A O 1
ATOM 688 N N . ALA A 1 99 ? 11.887 19.191 23.003 1.00 13.40 90 ALA A N 1
ATOM 689 C CA . ALA A 1 99 ? 13.147 19.463 22.324 1.00 13.54 90 ALA A CA 1
ATOM 690 C C . ALA A 1 99 ? 13.934 18.186 22.068 1.00 14.71 90 ALA A C 1
ATOM 691 O O . ALA A 1 99 ? 14.475 17.988 20.953 1.00 14.29 90 ALA A O 1
ATOM 693 N N . ALA A 1 100 ? 13.969 17.309 23.073 1.00 14.42 91 ALA A N 1
ATOM 694 C CA . ALA A 1 100 ? 14.754 16.074 22.928 1.00 15.40 91 ALA A CA 1
ATOM 695 C C . ALA A 1 100 ? 14.132 15.217 21.847 1.00 15.80 91 ALA A C 1
ATOM 696 O O . ALA A 1 100 ? 14.811 14.614 21.046 1.00 16.91 91 ALA A O 1
ATOM 698 N N . HIS A 1 101 ? 12.813 15.164 21.818 1.00 15.19 92 HIS A N 1
ATOM 699 C CA . HIS A 1 101 ? 12.112 14.389 20.807 1.00 15.28 92 HIS A CA 1
ATOM 700 C C . HIS A 1 101 ? 12.332 14.946 19.429 1.00 15.44 92 HIS A C 1
ATOM 701 O O . HIS A 1 101 ? 12.521 14.211 18.457 1.00 16.37 92 HIS A O 1
ATOM 708 N N . ALA A 1 102 ? 12.308 16.277 19.305 1.00 15.08 93 ALA A N 1
ATOM 709 C CA . ALA A 1 102 ? 12.580 16.930 18.023 1.00 15.48 93 ALA A CA 1
ATOM 710 C C . ALA A 1 102 ? 13.922 16.473 17.453 1.00 16.54 93 ALA A C 1
ATOM 711 O O . ALA A 1 102 ? 14.009 16.162 16.259 1.00 16.73 93 ALA A O 1
ATOM 713 N N . GLN A 1 103 ? 14.952 16.492 18.286 1.00 16.97 94 GLN A N 1
ATOM 714 C CA . GLN A 1 103 ? 16.258 16.058 17.826 1.00 18.64 94 GLN A CA 1
ATOM 715 C C . GLN A 1 103 ? 16.246 14.571 17.480 1.00 18.85 94 GLN A C 1
ATOM 716 O O . GLN A 1 103 ? 16.829 14.164 16.451 1.00 20.06 94 GLN A O 1
ATOM 722 N N . LYS A 1 104 ? 15.583 13.774 18.312 1.00 17.94 95 LYS A N 1
ATOM 723 C CA . LYS A 1 104 ? 15.569 12.304 18.106 1.00 19.46 95 LYS A CA 1
ATOM 724 C C . LYS A 1 104 ? 14.994 11.922 16.758 1.00 19.09 95 LYS A C 1
ATOM 725 O O . LYS A 1 104 ? 15.526 11.050 16.067 1.00 19.45 95 LYS A O 1
ATOM 731 N N . VAL A 1 105 ? 13.890 12.556 16.375 1.00 18.52 96 VAL A N 1
ATOM 732 C CA . VAL A 1 105 ? 13.139 12.171 15.184 1.00 19.91 96 VAL A CA 1
ATOM 733 C C . VAL A 1 105 ? 13.584 12.881 13.920 1.00 20.91 96 VAL A C 1
ATOM 734 O O . VAL A 1 105 ? 13.095 12.548 12.868 1.00 23.19 96 VAL A O 1
ATOM 738 N N . GLY A 1 106 ? 14.468 13.856 14.038 1.00 20.12 97 GLY A N 1
ATOM 739 C CA . GLY A 1 106 ? 15.000 14.567 12.874 1.00 20.51 97 GLY A CA 1
ATOM 740 C C . GLY A 1 106 ? 14.212 15.747 12.380 1.00 19.94 97 GLY A C 1
ATOM 741 O O . GLY A 1 106 ? 14.206 16.080 11.181 1.00 21.63 97 GLY A O 1
ATOM 742 N N . ALA A 1 107 ? 13.552 16.433 13.297 1.00 17.53 98 ALA A N 1
ATOM 743 C CA . ALA A 1 107 ? 13.085 17.745 12.964 1.00 17.68 98 ALA A CA 1
ATOM 744 C C . ALA A 1 107 ? 14.260 18.647 12.620 1.00 16.72 98 ALA A C 1
ATOM 745 O O . ALA A 1 107 ? 15.410 18.372 12.952 1.00 17.46 98 ALA A O 1
ATOM 747 N N . LYS A 1 108 ? 13.952 19.724 11.916 1.00 15.72 99 LYS A N 1
ATOM 748 C CA . LYS A 1 108 ? 14.986 20.597 11.343 1.00 15.92 99 LYS A CA 1
ATOM 749 C C . LYS A 1 108 ? 15.239 21.863 12.155 1.00 15.19 99 LYS A C 1
ATOM 750 O O . LYS A 1 108 ? 16.201 22.565 11.909 1.00 15.77 99 LYS A O 1
ATOM 756 N N . GLY A 1 109 ? 14.354 22.181 13.106 1.00 13.93 100 GLY A N 1
ATOM 757 C CA . GLY A 1 109 ? 14.560 23.382 13.910 1.00 13.72 100 GLY A CA 1
ATOM 758 C C . GLY A 1 109 ? 13.715 23.336 15.158 1.00 13.83 100 GLY A C 1
ATOM 759 O O . GLY A 1 109 ? 12.879 22.466 15.373 1.00 12.85 100 GLY A O 1
ATOM 760 N N . LEU A 1 110 ? 14.010 24.287 16.030 1.00 14.72 101 LEU A N 1
ATOM 761 C CA . LEU A 1 110 ? 13.383 24.379 17.339 1.00 15.99 101 LEU A CA 1
ATOM 762 C C . LEU A 1 110 ? 12.827 25.816 17.547 1.00 15.93 101 LEU A C 1
ATOM 763 O O . LEU A 1 110 ? 13.536 26.785 17.261 1.00 16.51 101 LEU A O 1
ATOM 768 N N . MET A 1 111 ? 11.577 25.940 17.997 1.00 15.03 102 MET A N 1
ATOM 769 C CA A MET A 1 111 ? 10.995 27.231 18.396 0.70 15.58 102 MET A CA 1
ATOM 770 C CA B MET A 1 111 ? 10.986 27.210 18.398 0.30 16.43 102 MET A CA 1
ATOM 771 C C . MET A 1 111 ? 10.940 27.172 19.926 1.00 16.97 102 MET A C 1
ATOM 772 O O . MET A 1 111 ? 10.210 26.355 20.486 1.00 18.08 102 MET A O 1
ATOM 781 N N . VAL A 1 112 ? 11.760 28.007 20.577 1.00 15.94 103 VAL A N 1
ATOM 782 C CA . VAL A 1 112 ? 11.988 28.008 22.065 1.00 16.51 103 VAL A CA 1
ATOM 783 C C . VAL A 1 112 ? 10.974 29.033 22.634 1.00 15.06 103 VAL A C 1
ATOM 784 O O . VAL A 1 112 ? 11.074 30.247 22.364 1.00 14.58 103 VAL A O 1
ATOM 788 N N . ILE A 1 113 ? 9.999 28.541 23.383 1.00 14.83 104 ILE A N 1
ATOM 789 C CA . ILE A 1 113 ? 8.972 29.365 23.964 1.00 15.29 104 ILE A CA 1
ATOM 790 C C . ILE A 1 113 ? 9.309 29.593 25.459 1.00 14.22 104 ILE A C 1
ATOM 791 O O . ILE A 1 113 ? 9.757 28.665 26.125 1.00 13.86 104 ILE A O 1
ATOM 796 N N . PRO A 1 114 ? 9.154 30.799 26.007 1.00 14.34 105 PRO A N 1
ATOM 797 C CA . PRO A 1 114 ? 9.534 31.032 27.404 1.00 14.88 105 PRO A CA 1
ATOM 798 C C . PRO A 1 114 ? 8.687 30.260 28.410 1.00 14.67 105 PRO A C 1
ATOM 799 O O . PRO A 1 114 ? 7.618 29.716 28.091 1.00 14.48 105 PRO A O 1
ATOM 803 N N . ARG A 1 115 ? 9.186 30.240 29.630 1.00 14.67 106 ARG A N 1
ATOM 804 C CA . ARG A 1 115 ? 8.505 29.659 30.792 1.00 15.12 106 ARG A CA 1
ATOM 805 C C . ARG A 1 115 ? 7.220 30.398 31.117 1.00 15.62 106 ARG A C 1
ATOM 806 O O . ARG A 1 115 ? 7.181 31.644 31.066 1.00 16.11 106 ARG A O 1
ATOM 814 N N . VAL A 1 116 ? 6.167 29.646 31.422 1.00 15.36 107 VAL A N 1
ATOM 815 C CA . VAL A 1 116 ? 4.876 30.214 31.804 1.00 16.23 107 VAL A CA 1
ATOM 816 C C . VAL A 1 116 ? 4.373 29.622 33.125 1.00 16.89 107 VAL A C 1
ATOM 817 O O . VAL A 1 116 ? 4.794 28.556 33.524 1.00 16.75 107 VAL A O 1
ATOM 821 N N . LEU A 1 117 ? 3.460 30.351 33.763 1.00 17.37 108 LEU A N 1
ATOM 822 C CA . LEU A 1 117 ? 2.651 29.916 34.910 1.00 18.69 108 LEU A CA 1
ATOM 823 C C . LEU A 1 117 ? 3.375 29.814 36.252 1.00 19.04 108 LEU A C 1
ATOM 824 O O . LEU A 1 117 ? 2.769 30.058 37.306 1.00 21.44 108 LEU A O 1
ATOM 829 N N . SER A 1 118 ? 4.645 29.472 36.194 1.00 17.93 109 SER A N 1
ATOM 830 C CA . SER A 1 118 ? 5.517 29.399 37.380 1.00 18.15 109 SER A CA 1
ATOM 831 C C . SER A 1 118 ? 6.724 30.288 37.065 1.00 17.72 109 SER A C 1
ATOM 832 O O . SER A 1 118 ? 7.418 30.062 36.049 1.00 18.46 109 SER A O 1
ATOM 835 N N . ARG A 1 119 ? 6.991 31.323 37.858 1.00 18.33 110 ARG A N 1
ATOM 836 C CA . ARG A 1 119 ? 8.136 32.199 37.682 1.00 17.97 110 ARG A CA 1
ATOM 837 C C . ARG A 1 119 ? 8.300 32.925 36.321 1.00 18.40 110 ARG A C 1
ATOM 838 O O . ARG A 1 119 ? 9.413 33.254 35.867 1.00 18.92 110 ARG A O 1
ATOM 846 N N . GLY A 1 120 ? 7.166 33.184 35.700 1.00 20.22 111 GLY A N 1
ATOM 847 C CA . GLY A 1 120 ? 7.166 33.691 34.330 1.00 21.30 111 GLY A CA 1
ATOM 848 C C . GLY A 1 120 ? 7.893 34.988 34.126 1.00 23.69 111 GLY A C 1
ATOM 849 O O . GLY A 1 120 ? 8.568 35.215 33.112 1.00 23.58 111 GLY A O 1
ATOM 850 N N . SER A 1 121 ? 7.756 35.892 35.089 1.00 25.90 112 SER A N 1
ATOM 851 C CA . SER A 1 121 ? 8.368 37.201 34.932 1.00 26.99 112 SER A CA 1
ATOM 852 C C . SER A 1 121 ? 9.790 37.265 35.418 1.00 28.85 112 SER A C 1
ATOM 853 O O . SER A 1 121 ? 10.457 38.289 35.275 1.00 31.74 112 SER A O 1
ATOM 856 N N . ALA A 1 122 ? 10.282 36.184 36.032 1.00 25.81 113 ALA A N 1
ATOM 857 C CA . ALA A 1 122 ? 11.636 36.151 36.519 1.00 26.03 113 ALA A CA 1
ATOM 858 C C . ALA A 1 122 ? 12.659 35.867 35.438 1.00 27.88 113 ALA A C 1
ATOM 859 O O . ALA A 1 122 ? 12.746 34.748 34.909 1.00 25.71 113 ALA A O 1
ATOM 861 N N . ILE A 1 123 ? 13.497 36.846 35.137 1.00 28.79 114 ILE A N 1
ATOM 862 C CA . ILE A 1 123 ? 14.487 36.679 34.080 1.00 29.11 114 ILE A CA 1
ATOM 863 C C . ILE A 1 123 ? 15.502 35.579 34.388 1.00 27.77 114 ILE A C 1
ATOM 864 O O . ILE A 1 123 ? 15.990 34.865 33.500 1.00 26.53 114 ILE A O 1
ATOM 869 N N . ALA A 1 124 ? 15.817 35.386 35.666 1.00 24.28 115 ALA A N 1
ATOM 870 C CA . ALA A 1 124 ? 16.739 34.348 36.042 1.00 24.19 115 ALA A CA 1
ATOM 871 C C . ALA A 1 124 ? 16.164 32.965 35.658 1.00 21.87 115 ALA A C 1
ATOM 872 O O . ALA A 1 124 ? 16.905 32.078 35.251 1.00 22.82 115 ALA A O 1
ATOM 874 N N . ALA A 1 125 ? 14.866 32.800 35.914 1.00 20.58 116 ALA A N 1
ATOM 875 C CA . ALA A 1 125 ? 14.144 31.592 35.558 1.00 19.00 116 ALA A CA 1
ATOM 876 C C . ALA A 1 125 ? 14.179 31.415 34.037 1.00 17.92 116 ALA A C 1
ATOM 877 O O . ALA A 1 125 ? 14.411 30.323 33.554 1.00 16.00 116 ALA A O 1
ATOM 879 N N . GLN A 1 126 ? 13.922 32.478 33.297 1.00 17.37 117 GLN A N 1
ATOM 880 C CA . GLN A 1 126 ? 13.879 32.351 31.816 1.00 16.48 117 GLN A CA 1
ATOM 881 C C . GLN A 1 126 ? 15.227 31.938 31.254 1.00 16.88 117 GLN A C 1
ATOM 882 O O . GLN A 1 126 ? 15.341 31.045 30.408 1.00 15.93 117 GLN A O 1
ATOM 888 N N . LYS A 1 127 ? 16.301 32.524 31.779 1.00 18.51 118 LYS A N 1
ATOM 889 C CA . LYS A 1 127 ? 17.613 32.140 31.314 1.00 19.17 118 LYS A CA 1
ATOM 890 C C . LYS A 1 127 ? 17.913 30.661 31.486 1.00 18.36 118 LYS A C 1
ATOM 891 O O . LYS A 1 127 ? 18.319 29.965 30.576 1.00 18.25 118 LYS A O 1
ATOM 897 N N . ALA A 1 128 ? 17.623 30.117 32.679 1.00 17.32 119 ALA A N 1
ATOM 898 C CA . ALA A 1 128 ? 17.838 28.695 32.925 1.00 17.46 119 ALA A CA 1
ATOM 899 C C . ALA A 1 128 ? 16.948 27.793 32.071 1.00 16.52 119 ALA A C 1
ATOM 900 O O . ALA A 1 128 ? 17.367 26.709 31.677 1.00 17.66 119 ALA A O 1
ATOM 902 N N . TYR A 1 129 ? 15.729 28.250 31.838 1.00 15.40 120 TYR A N 1
ATOM 903 C CA . TYR A 1 129 ? 14.763 27.494 31.078 1.00 15.10 120 TYR A CA 1
ATOM 904 C C . TYR A 1 129 ? 15.211 27.406 29.603 1.00 14.61 120 TYR A C 1
ATOM 905 O O . TYR A 1 129 ? 15.242 26.312 29.056 1.00 15.47 120 TYR A O 1
ATOM 914 N N . PHE A 1 130 ? 15.577 28.545 29.039 1.00 14.98 121 PHE A N 1
ATOM 915 C CA . PHE A 1 130 ? 16.117 28.548 27.674 1.00 14.69 121 PHE A CA 1
ATOM 916 C C . PHE A 1 130 ? 17.340 27.656 27.553 1.00 15.28 121 PHE A C 1
ATOM 917 O O . PHE A 1 130 ? 17.486 26.888 26.599 1.00 14.35 121 PHE A O 1
ATOM 925 N N . LYS A 1 131 ? 18.242 27.728 28.537 1.00 16.17 122 LYS A N 1
ATOM 926 C CA . LYS A 1 131 ? 19.447 26.876 28.500 1.00 16.90 122 LYS A CA 1
ATOM 927 C C . LYS A 1 131 ? 19.067 25.393 28.497 1.00 16.83 122 LYS A C 1
ATOM 928 O O . LYS A 1 131 ? 19.632 24.578 27.749 1.00 17.08 122 LYS A O 1
ATOM 934 N N . ALA A 1 132 ? 18.078 25.027 29.312 1.00 16.54 123 ALA A N 1
ATOM 935 C CA . ALA A 1 132 ? 17.692 23.640 29.404 1.00 16.87 123 ALA A CA 1
ATOM 936 C C . ALA A 1 132 ? 17.132 23.116 28.058 1.00 16.33 123 ALA A C 1
ATOM 937 O O . ALA A 1 132 ? 17.414 22.002 27.630 1.00 17.31 123 ALA A O 1
ATOM 939 N N . ILE A 1 133 ? 16.326 23.952 27.439 1.00 15.97 124 ILE A N 1
ATOM 940 C CA . ILE A 1 133 ? 15.709 23.586 26.158 1.00 16.06 124 ILE A CA 1
ATOM 941 C C . ILE A 1 133 ? 16.765 23.489 25.028 1.00 15.78 124 ILE A C 1
ATOM 942 O O . ILE A 1 133 ? 16.806 22.529 24.298 1.00 15.26 124 ILE A O 1
ATOM 947 N N . LEU A 1 134 ? 17.592 24.502 24.916 1.00 15.02 125 LEU A N 1
ATOM 948 C CA . LEU A 1 134 ? 18.647 24.512 23.886 1.00 15.70 125 LEU A CA 1
ATOM 949 C C . LEU A 1 134 ? 19.580 23.335 24.040 1.00 16.88 125 LEU A C 1
ATOM 950 O O . LEU A 1 134 ? 19.937 22.736 23.022 1.00 17.29 125 LEU A O 1
ATOM 955 N N . SER A 1 135 ? 19.924 22.995 25.288 1.00 18.59 126 SER A N 1
ATOM 956 C CA . SER A 1 135 ? 20.858 21.905 25.604 1.00 20.03 126 SER A CA 1
ATOM 957 C C . SER A 1 135 ? 20.281 20.562 25.184 1.00 19.93 126 SER A C 1
ATOM 958 O O . SER A 1 135 ? 21.024 19.628 24.948 1.00 21.80 126 SER A O 1
ATOM 961 N N . ALA A 1 136 ? 18.953 20.452 25.153 1.00 18.68 127 ALA A N 1
ATOM 962 C CA . ALA A 1 136 ? 18.271 19.180 24.852 1.00 18.66 127 ALA A CA 1
ATOM 963 C C . ALA A 1 136 ? 18.237 18.840 23.365 1.00 19.22 127 ALA A C 1
ATOM 964 O O . ALA A 1 136 ? 18.020 17.673 22.991 1.00 19.44 127 ALA A O 1
ATOM 966 N N . ALA A 1 137 ? 18.442 19.839 22.518 1.00 18.58 128 ALA A N 1
ATOM 967 C CA . ALA A 1 137 ? 18.494 19.636 21.083 1.00 17.66 128 ALA A CA 1
ATOM 968 C C . ALA A 1 137 ? 19.647 20.439 20.458 1.00 18.61 128 ALA A C 1
ATOM 969 O O . ALA A 1 137 ? 19.432 21.280 19.608 1.00 17.46 128 ALA A O 1
ATOM 971 N N . PRO A 1 138 ? 20.889 20.118 20.843 1.00 19.58 129 PRO A N 1
ATOM 972 C CA . PRO A 1 138 ? 22.051 20.886 20.423 1.00 19.93 129 PRO A CA 1
ATOM 973 C C . PRO A 1 138 ? 22.286 20.924 18.940 1.00 20.88 129 PRO A C 1
ATOM 974 O O . PRO A 1 138 ? 22.953 21.836 18.464 1.00 22.00 129 PRO A O 1
ATOM 978 N N . ASP A 1 139 ? 21.797 19.935 18.202 1.00 21.09 130 ASP A N 1
ATOM 979 C CA . ASP A 1 139 ? 22.038 19.863 16.765 1.00 22.61 130 ASP A CA 1
ATOM 980 C C . ASP A 1 139 ? 20.995 20.568 15.928 1.00 20.31 130 ASP A C 1
ATOM 981 O O . ASP A 1 139 ? 21.097 20.620 14.721 1.00 21.04 130 ASP A O 1
ATOM 986 N N . LEU A 1 140 ? 19.954 21.096 16.569 1.00 17.91 131 LEU A N 1
ATOM 987 C CA . LEU A 1 140 ? 18.886 21.773 15.847 1.00 17.69 131 LEU A CA 1
ATOM 988 C C . LEU A 1 140 ? 19.003 23.283 15.964 1.00 16.77 131 LEU A C 1
ATOM 989 O O . LEU A 1 140 ? 19.066 23.813 17.095 1.00 17.08 131 LEU A O 1
ATOM 994 N N . PRO A 1 141 ? 19.008 23.988 14.832 1.00 15.80 132 PRO A N 1
ATOM 995 C CA . PRO A 1 141 ? 18.924 25.432 14.878 1.00 16.05 132 PRO A CA 1
ATOM 996 C C . PRO A 1 141 ? 17.680 25.852 15.654 1.00 15.05 132 PRO A C 1
ATOM 997 O O . PRO A 1 141 ? 16.655 25.248 15.506 1.00 14.32 132 PRO A O 1
ATOM 1001 N N . ALA A 1 142 ? 17.824 26.878 16.496 1.00 14.27 133 ALA A N 1
ATOM 1002 C CA . ALA A 1 142 ? 16.784 27.317 17.369 1.00 15.06 133 ALA A CA 1
ATOM 1003 C C . ALA A 1 142 ? 16.517 28.798 17.298 1.00 14.56 133 ALA A C 1
ATOM 1004 O O . ALA A 1 142 ? 17.435 29.598 17.178 1.00 15.04 133 ALA A O 1
ATOM 1006 N N A VAL A 1 143 ? 15.235 29.131 17.368 0.50 14.70 134 VAL A N 1
ATOM 1007 N N B VAL A 1 143 ? 15.247 29.140 17.398 0.50 14.72 134 VAL A N 1
ATOM 1008 C CA A VAL A 1 143 ? 14.754 30.496 17.435 0.50 14.79 134 VAL A CA 1
ATOM 1009 C CA B VAL A 1 143 ? 14.809 30.508 17.494 0.50 14.87 134 VAL A CA 1
ATOM 1010 C C A VAL A 1 143 ? 13.997 30.696 18.770 0.50 15.45 134 VAL A C 1
ATOM 1011 C C B VAL A 1 143 ? 14.026 30.687 18.795 0.50 15.47 134 VAL A C 1
ATOM 1012 O O A VAL A 1 143 ? 13.197 29.848 19.153 0.50 14.96 134 VAL A O 1
ATOM 1013 O O B VAL A 1 143 ? 13.234 29.831 19.173 0.50 15.01 134 VAL A O 1
ATOM 1020 N N . ILE A 1 144 ? 14.260 31.817 19.467 1.00 16.07 135 ILE A N 1
ATOM 1021 C CA . ILE A 1 144 ? 13.520 32.168 20.693 1.00 17.41 135 ILE A CA 1
ATOM 1022 C C . ILE A 1 144 ? 12.379 33.073 20.333 1.00 17.29 135 ILE A C 1
ATOM 1023 O O . ILE A 1 144 ? 12.570 34.067 19.584 1.00 17.60 135 ILE A O 1
ATOM 1028 N N . TYR A 1 145 ? 11.218 32.720 20.816 1.00 18.25 136 TYR A N 1
ATOM 1029 C CA A TYR A 1 145 ? 10.106 33.583 20.716 0.60 18.71 136 TYR A CA 1
ATOM 1030 C CA B TYR A 1 145 ? 9.954 33.489 20.662 0.40 19.00 136 TYR A CA 1
ATOM 1031 C C . TYR A 1 145 ? 10.104 34.653 21.773 1.00 20.54 136 TYR A C 1
ATOM 1032 O O . TYR A 1 145 ? 10.487 34.424 22.977 1.00 19.20 136 TYR A O 1
ATOM 1049 N N . ASN A 1 146 ? 9.839 35.897 21.358 1.00 22.72 137 ASN A N 1
ATOM 1050 C CA . ASN A 1 146 ? 9.836 37.067 22.240 1.00 24.30 137 ASN A CA 1
ATOM 1051 C C . ASN A 1 146 ? 8.477 37.741 22.093 1.00 25.30 137 ASN A C 1
ATOM 1052 O O . ASN A 1 146 ? 8.032 37.999 20.978 1.00 28.13 137 ASN A O 1
ATOM 1057 N N . SER A 1 147 ? 7.797 37.949 23.231 1.00 25.06 138 SER A N 1
ATOM 1058 C CA . SER A 1 147 ? 6.433 38.532 23.276 1.00 26.10 138 SER A CA 1
ATOM 1059 C C . SER A 1 147 ? 6.178 39.192 24.638 1.00 27.79 138 SER A C 1
ATOM 1060 O O . SER A 1 147 ? 6.578 38.657 25.680 1.00 24.21 138 SER A O 1
ATOM 1063 N N . PRO A 1 148 ? 5.495 40.360 24.635 1.00 30.08 139 PRO A N 1
ATOM 1064 C CA . PRO A 1 148 ? 5.114 40.971 25.909 1.00 31.81 139 PRO A CA 1
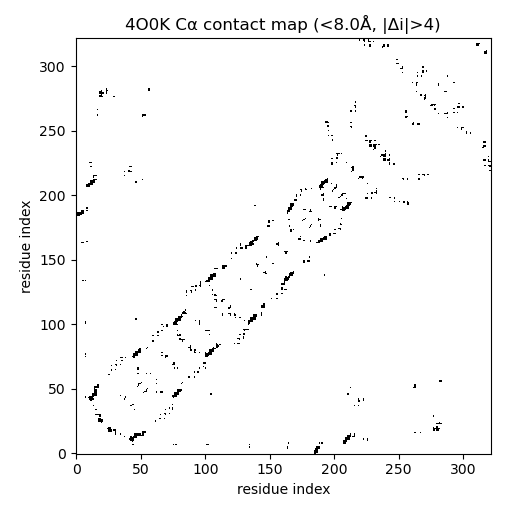ATOM 1065 C C . PRO A 1 148 ? 4.113 40.130 26.726 1.00 32.90 139 PRO A C 1
ATOM 1066 O O . PRO A 1 148 ? 4.001 40.326 27.944 1.00 31.44 139 PRO A O 1
ATOM 1070 N N . TYR A 1 149 ? 3.417 39.206 26.057 1.00 33.52 140 TYR A N 1
ATOM 1071 C CA . TYR A 1 149 ? 2.515 38.250 26.717 1.00 33.22 140 TYR A CA 1
ATOM 1072 C C . TYR A 1 149 ? 3.215 37.574 27.948 1.00 33.11 140 TYR A C 1
ATOM 1073 O O . TYR A 1 149 ? 2.570 37.300 28.978 1.00 32.28 140 TYR A O 1
ATOM 1082 N N . TYR A 1 150 ? 4.531 37.358 27.872 1.00 31.59 141 TYR A N 1
ATOM 1083 C CA . TYR A 1 150 ? 5.300 36.663 28.941 1.00 30.50 141 TYR A CA 1
ATOM 1084 C C . TYR A 1 150 ? 5.734 37.480 30.153 1.00 32.66 141 TYR A C 1
ATOM 1085 O O . TYR A 1 150 ? 6.226 36.924 31.170 1.00 32.22 141 TYR A O 1
ATOM 1094 N N . GLY A 1 151 ? 5.548 38.793 30.068 1.00 31.39 142 GLY A N 1
ATOM 1095 C CA . GLY A 1 151 ? 5.874 39.670 31.192 1.00 32.30 142 GLY A CA 1
ATOM 1096 C C . GLY A 1 151 ? 7.374 39.895 31.291 1.00 32.61 142 GLY A C 1
ATOM 1097 O O . GLY A 1 151 ? 7.895 40.243 32.356 1.00 33.39 142 GLY A O 1
ATOM 1098 N N . PHE A 1 152 ? 8.068 39.673 30.172 1.00 31.04 143 PHE A N 1
ATOM 1099 C CA A PHE A 1 152 ? 9.503 39.946 30.090 0.60 29.30 143 PHE A CA 1
ATOM 1100 C CA B PHE A 1 152 ? 9.507 39.865 30.109 0.40 30.44 143 PHE A CA 1
ATOM 1101 C C . PHE A 1 152 ? 9.940 39.884 28.630 1.00 29.81 143 PHE A C 1
ATOM 1102 O O . PHE A 1 152 ? 9.271 39.275 27.743 1.00 27.27 143 PHE A O 1
ATOM 1117 N N . ALA A 1 153 ? 11.048 40.559 28.361 1.00 29.63 144 ALA A N 1
ATOM 1118 C CA . ALA A 1 153 ? 11.625 40.578 27.028 1.00 28.07 144 ALA A CA 1
ATOM 1119 C C . ALA A 1 153 ? 13.012 39.972 27.069 1.00 27.46 144 ALA A C 1
ATOM 1120 O O . ALA A 1 153 ? 13.785 40.267 27.987 1.00 27.24 144 ALA A O 1
ATOM 1122 N N . THR A 1 154 ? 13.345 39.182 26.053 1.00 27.12 145 THR A N 1
ATOM 1123 C CA . THR A 1 154 ? 14.698 38.727 25.803 1.00 27.19 145 THR A CA 1
ATOM 1124 C C . THR A 1 154 ? 15.386 39.857 25.060 1.00 26.37 145 THR A C 1
ATOM 1125 O O . THR A 1 154 ? 15.002 40.182 23.915 1.00 30.85 145 THR A O 1
ATOM 1129 N N . ARG A 1 155 ? 16.357 40.488 25.696 1.00 28.02 146 ARG A N 1
ATOM 1130 C CA A ARG A 1 155 ? 17.083 41.559 25.043 0.50 27.80 146 ARG A CA 1
ATOM 1131 C CA B ARG A 1 155 ? 17.138 41.599 25.157 0.50 27.91 146 ARG A CA 1
ATOM 1132 C C . ARG A 1 155 ? 18.455 41.063 24.624 1.00 26.58 146 ARG A C 1
ATOM 1133 O O . ARG A 1 155 ? 18.758 39.867 24.753 1.00 25.71 146 ARG A O 1
ATOM 1148 N N . ALA A 1 156 ? 19.261 41.939 24.054 1.00 27.23 147 ALA A N 1
ATOM 1149 C CA . ALA A 1 156 ? 20.487 41.531 23.438 1.00 26.53 147 ALA A CA 1
ATOM 1150 C C . ALA A 1 156 ? 21.405 40.830 24.430 1.00 26.69 147 ALA A C 1
ATOM 1151 O O . ALA A 1 156 ? 22.025 39.833 24.089 1.00 25.19 147 ALA A O 1
ATOM 1153 N N . ASP A 1 157 ? 21.496 41.358 25.651 1.00 27.03 148 ASP A N 1
ATOM 1154 C CA . ASP A 1 157 ? 22.406 40.804 26.640 1.00 26.74 148 ASP A CA 1
ATOM 1155 C C . ASP A 1 157 ? 22.137 39.311 26.897 1.00 24.37 148 ASP A C 1
ATOM 1156 O O . ASP A 1 157 ? 23.052 38.487 26.785 1.00 24.85 148 ASP A O 1
ATOM 1158 N N . LEU A 1 158 ? 20.891 38.992 27.211 1.00 23.80 149 LEU A N 1
ATOM 1159 C CA . LEU A 1 158 ? 20.467 37.624 27.448 1.00 22.37 149 LEU A CA 1
ATOM 1160 C C . LEU A 1 158 ? 20.645 36.777 26.186 1.00 21.25 149 LEU A C 1
ATOM 1161 O O . LEU A 1 158 ? 21.144 35.659 26.228 1.00 21.47 149 LEU A O 1
ATOM 1166 N N . PHE A 1 159 ? 20.298 37.348 25.033 1.00 19.36 150 PHE A N 1
ATOM 1167 C CA . PHE A 1 159 ? 20.360 36.559 23.814 1.00 19.32 150 PHE A CA 1
ATOM 1168 C C . PHE A 1 159 ? 21.808 36.168 23.552 1.00 18.75 150 PHE A C 1
ATOM 1169 O O . PHE A 1 159 ? 22.082 34.998 23.255 1.00 18.08 150 PHE A O 1
ATOM 1177 N N . PHE A 1 160 ? 22.729 37.121 23.677 1.00 20.51 151 PHE A N 1
ATOM 1178 C CA . PHE A 1 160 ? 24.120 36.794 23.382 1.00 21.45 151 PHE A CA 1
ATOM 1179 C C . PHE A 1 160 ? 24.795 35.954 24.442 1.00 22.48 151 PHE A C 1
ATOM 1180 O O . PHE A 1 160 ? 25.661 35.171 24.116 1.00 21.92 151 PHE A O 1
ATOM 1188 N N . ASP A 1 161 ? 24.346 36.073 25.681 1.00 22.09 152 ASP A N 1
ATOM 1189 C CA . ASP A 1 161 ? 24.868 35.164 26.730 1.00 23.56 152 ASP A CA 1
ATOM 1190 C C . ASP A 1 161 ? 24.423 33.744 26.463 1.00 22.22 152 ASP A C 1
ATOM 1191 O O . ASP A 1 161 ? 25.218 32.804 26.631 1.00 23.62 152 ASP A O 1
ATOM 1196 N N . LEU A 1 162 ? 23.168 33.566 26.031 1.00 20.13 153 LEU A N 1
ATOM 1197 C CA . LEU A 1 162 ? 22.705 32.226 25.656 1.00 19.49 153 LEU A CA 1
ATOM 1198 C C . LEU A 1 162 ? 23.495 31.685 24.447 1.00 20.36 153 LEU A C 1
ATOM 1199 O O . LEU A 1 162 ? 23.892 30.521 24.410 1.00 19.95 153 LEU A O 1
ATOM 1204 N N . ARG A 1 163 ? 23.658 32.512 23.422 1.00 20.07 154 ARG A N 1
ATOM 1205 C CA . ARG A 1 163 ? 24.285 32.043 22.197 1.00 21.95 154 ARG A CA 1
ATOM 1206 C C . ARG A 1 163 ? 25.761 31.673 22.404 1.00 22.77 154 ARG A C 1
ATOM 1207 O O . ARG A 1 163 ? 26.259 30.740 21.794 1.00 22.83 154 ARG A O 1
ATOM 1215 N N . ALA A 1 164 ? 26.423 32.358 23.323 1.00 23.91 155 ALA A N 1
ATOM 1216 C CA . ALA A 1 164 ? 27.817 32.028 23.663 1.00 24.81 155 ALA A CA 1
ATOM 1217 C C . ALA A 1 164 ? 27.964 30.597 24.186 1.00 24.91 155 ALA A C 1
ATOM 1218 O O . ALA A 1 164 ? 28.978 29.945 23.936 1.00 26.46 155 ALA A O 1
ATOM 1220 N N . GLU A 1 165 ? 26.949 30.111 24.902 1.00 24.17 156 GLU A N 1
ATOM 1221 C CA . GLU A 1 165 ? 26.989 28.751 25.447 1.00 24.48 156 GLU A CA 1
ATOM 1222 C C . GLU A 1 165 ? 26.190 27.726 24.645 1.00 22.27 156 GLU A C 1
ATOM 1223 O O . GLU A 1 165 ? 26.330 26.529 24.862 1.00 22.80 156 GLU A O 1
ATOM 1229 N N . HIS A 1 166 ? 25.358 28.231 23.723 1.00 21.07 157 HIS A N 1
ATOM 1230 C CA . HIS A 1 166 ? 24.431 27.419 22.947 1.00 20.13 157 HIS A CA 1
ATOM 1231 C C . HIS A 1 166 ? 24.462 27.849 21.512 1.00 20.43 157 HIS A C 1
ATOM 1232 O O . HIS A 1 166 ? 23.648 28.660 21.091 1.00 19.94 157 HIS A O 1
ATOM 1239 N N . PRO A 1 167 ? 25.430 27.322 20.740 1.00 21.08 158 PRO A N 1
ATOM 1240 C CA . PRO A 1 167 ? 25.610 27.849 19.388 1.00 21.07 158 PRO A CA 1
ATOM 1241 C C . PRO A 1 167 ? 24.471 27.572 18.432 1.00 20.24 158 PRO A C 1
ATOM 1242 O O . PRO A 1 167 ? 24.432 28.177 17.360 1.00 21.63 158 PRO A O 1
ATOM 1246 N N . ASN A 1 168 ? 23.569 26.673 18.822 1.00 19.77 159 ASN A N 1
ATOM 1247 C CA . ASN A 1 168 ? 22.366 26.444 18.073 1.00 18.75 159 ASN A CA 1
ATOM 1248 C C . ASN A 1 168 ? 21.359 27.553 18.134 1.00 18.04 159 ASN A C 1
ATOM 1249 O O . ASN A 1 168 ? 20.472 27.602 17.306 1.00 18.59 159 ASN A O 1
ATOM 1254 N N . LEU A 1 169 ? 21.516 28.486 19.073 1.00 17.41 160 LEU A N 1
ATOM 1255 C CA . LEU A 1 169 ? 20.603 29.610 19.122 1.00 17.45 160 LEU A CA 1
ATOM 1256 C C . LEU A 1 169 ? 20.944 30.617 18.018 1.00 18.48 160 LEU A C 1
ATOM 1257 O O . LEU A 1 169 ? 21.938 31.319 18.109 1.00 19.00 160 LEU A O 1
ATOM 1262 N N . VAL A 1 170 ? 20.136 30.649 16.967 1.00 18.03 161 VAL A N 1
ATOM 1263 C CA . VAL A 1 170 ? 20.503 31.400 15.763 1.00 19.54 161 VAL A CA 1
ATOM 1264 C C . VAL A 1 170 ? 19.407 32.280 15.269 1.00 20.73 161 VAL A C 1
ATOM 1265 O O . VAL A 1 170 ? 19.494 32.779 14.130 1.00 22.02 161 VAL A O 1
ATOM 1269 N N . GLY A 1 171 ? 18.381 32.502 16.080 1.00 19.22 162 GLY A N 1
ATOM 1270 C CA . GLY A 1 171 ? 17.262 33.303 15.645 1.00 20.94 162 GLY A CA 1
ATOM 1271 C C . GLY A 1 171 ? 16.389 33.877 16.725 1.00 19.21 162 GLY A C 1
ATOM 1272 O O . GLY A 1 171 ? 16.314 33.414 17.872 1.00 18.15 162 GLY A O 1
ATOM 1273 N N . PHE A 1 172 ? 15.568 34.814 16.308 1.00 18.46 163 PHE A N 1
ATOM 1274 C CA . PHE A 1 172 ? 14.847 35.604 17.214 1.00 20.41 163 PHE A CA 1
ATOM 1275 C C . PHE A 1 172 ? 13.540 35.957 16.590 1.00 21.83 163 PHE A C 1
ATOM 1276 O O . PHE A 1 172 ? 13.571 36.406 15.417 1.00 21.05 163 PHE A O 1
ATOM 1298 N N . GLU A 1 174 ? 9.842 37.615 16.688 1.00 26.20 165 GLU A N 1
ATOM 1299 C CA . GLU A 1 174 ? 9.172 38.680 17.389 1.00 24.69 165 GLU A CA 1
ATOM 1300 C C . GLU A 1 174 ? 7.691 38.699 16.974 1.00 24.32 165 GLU A C 1
ATOM 1301 O O . GLU A 1 174 ? 7.335 38.805 15.787 1.00 20.30 165 GLU A O 1
ATOM 1307 N N . PHE A 1 175 ? 6.836 38.516 17.974 1.00 25.71 166 PHE A N 1
ATOM 1308 C CA . PHE A 1 175 ? 5.363 38.667 17.788 1.00 27.11 166 PHE A CA 1
ATOM 1309 C C . PHE A 1 175 ? 4.932 40.055 18.228 1.00 28.99 166 PHE A C 1
ATOM 1310 O O . PHE A 1 175 ? 3.842 40.515 17.860 1.00 29.96 166 PHE A O 1
ATOM 1318 N N . GLY A 1 176 ? 5.752 40.742 19.004 1.00 29.80 167 GLY A N 1
ATOM 1319 C CA . GLY A 1 176 ? 5.446 42.093 19.442 1.00 32.28 167 GLY A CA 1
ATOM 1320 C C . GLY A 1 176 ? 5.450 43.144 18.331 1.00 34.40 167 GLY A C 1
ATOM 1321 O O . GLY A 1 176 ? 5.649 42.845 17.139 1.00 36.13 167 GLY A O 1
ATOM 1322 N N . GLY A 1 177 ? 5.287 44.399 18.736 1.00 33.14 168 GLY A N 1
ATOM 1323 C CA . GLY A 1 177 ? 5.062 45.481 17.784 1.00 32.16 168 GLY A CA 1
ATOM 1324 C C . GLY A 1 177 ? 6.260 45.897 16.939 1.00 29.84 168 GLY A C 1
ATOM 1325 O O . GLY A 1 177 ? 7.377 45.353 17.059 1.00 26.17 168 GLY A O 1
ATOM 1326 N N . PRO A 1 178 ? 6.040 46.865 16.048 1.00 28.85 169 PRO A N 1
ATOM 1327 C CA . PRO A 1 178 ? 7.126 47.191 15.139 1.00 26.75 169 PRO A CA 1
ATOM 1328 C C . PRO A 1 178 ? 8.333 47.728 15.868 1.00 24.41 169 PRO A C 1
ATOM 1329 O O . PRO A 1 178 ? 9.438 47.532 15.397 1.00 19.90 169 PRO A O 1
ATOM 1333 N N . ALA A 1 179 ? 8.155 48.449 16.981 1.00 23.53 170 ALA A N 1
ATOM 1334 C CA . ALA A 1 179 ? 9.289 48.957 17.726 1.00 24.16 170 ALA A CA 1
ATOM 1335 C C . ALA A 1 179 ? 10.133 47.818 18.325 1.00 22.12 170 ALA A C 1
ATOM 1336 O O . ALA A 1 179 ? 11.347 47.943 18.398 1.00 21.08 170 ALA A O 1
ATOM 1338 N N . ASP A 1 180 ? 9.476 46.744 18.754 1.00 21.62 171 ASP A N 1
ATOM 1339 C CA . ASP A 1 180 ? 10.232 45.609 19.322 1.00 20.79 171 ASP A CA 1
ATOM 1340 C C . ASP A 1 180 ? 11.022 44.907 18.199 1.00 18.73 171 ASP A C 1
ATOM 1341 O O . ASP A 1 180 ? 12.165 44.492 18.410 1.00 18.94 171 ASP A O 1
ATOM 1346 N N . MET A 1 181 ? 10.453 44.802 17.009 1.00 17.17 172 MET A N 1
ATOM 1347 C CA A MET A 1 181 ? 11.150 44.185 15.860 0.60 16.80 172 MET A CA 1
ATOM 1348 C CA B MET A 1 181 ? 11.123 44.200 15.859 0.40 17.37 172 MET A CA 1
ATOM 1349 C C . MET A 1 181 ? 12.319 45.066 15.452 1.00 17.42 172 MET A C 1
ATOM 1350 O O . MET A 1 181 ? 13.408 44.577 15.113 1.00 15.57 172 MET A O 1
ATOM 1359 N N . ARG A 1 182 ? 12.118 46.359 15.475 1.00 15.68 173 ARG A N 1
ATOM 1360 C CA . ARG A 1 182 ? 13.191 47.275 15.227 1.00 16.53 173 ARG A CA 1
ATOM 1361 C C . ARG A 1 182 ? 14.333 47.170 16.240 1.00 16.56 173 ARG A C 1
ATOM 1362 O O . ARG A 1 182 ? 15.509 47.201 15.898 1.00 16.38 173 ARG A O 1
ATOM 1370 N N . TYR A 1 183 ? 13.979 47.038 17.518 1.00 17.16 174 TYR A N 1
ATOM 1371 C CA . TYR A 1 183 ? 14.972 46.821 18.550 1.00 17.30 174 TYR A CA 1
ATOM 1372 C C . TYR A 1 183 ? 15.835 45.593 18.248 1.00 16.61 174 TYR A C 1
ATOM 1373 O O . TYR A 1 183 ? 17.065 45.640 18.361 1.00 16.25 174 TYR A O 1
ATOM 1382 N N . ALA A 1 184 ? 15.177 44.504 17.866 1.00 15.09 175 ALA A N 1
ATOM 1383 C CA . ALA A 1 184 ? 15.899 43.287 17.555 1.00 15.11 175 ALA A CA 1
ATOM 1384 C C . ALA A 1 184 ? 16.812 43.481 16.354 1.00 14.41 175 ALA A C 1
ATOM 1385 O O . ALA A 1 184 ? 17.956 43.021 16.364 1.00 14.89 175 ALA A O 1
ATOM 1387 N N . ALA A 1 185 ? 16.307 44.096 15.284 1.00 14.18 176 ALA A N 1
ATOM 1388 C CA . ALA A 1 185 ? 17.155 44.301 14.114 1.00 14.22 176 ALA A CA 1
ATOM 1389 C C . ALA A 1 185 ? 18.387 45.165 14.396 1.00 15.20 176 ALA A C 1
ATOM 1390 O O . ALA A 1 185 ? 19.503 44.895 13.933 1.00 15.53 176 ALA A O 1
ATOM 1392 N N . GLU A 1 186 ? 18.197 46.219 15.165 1.00 15.63 177 GLU A N 1
ATOM 1393 C CA . GLU A 1 186 ? 19.251 47.155 15.436 1.00 17.89 177 GLU A CA 1
ATOM 1394 C C . GLU A 1 186 ? 20.295 46.533 16.373 1.00 17.64 177 GLU A C 1
ATOM 1395 O O . GLU A 1 186 ? 21.490 46.733 16.224 1.00 17.85 177 GLU A O 1
ATOM 1401 N N . ASN A 1 187 ? 19.824 45.764 17.358 1.00 16.71 178 ASN A N 1
ATOM 1402 C CA . ASN A 1 187 ? 20.711 45.339 18.435 1.00 18.69 178 ASN A CA 1
ATOM 1403 C C . ASN A 1 187 ? 21.054 43.860 18.505 1.00 17.53 178 ASN A C 1
ATOM 1404 O O . ASN A 1 187 ? 21.987 43.478 19.222 1.00 19.10 178 ASN A O 1
ATOM 1409 N N . ILE A 1 188 ? 20.314 43.015 17.801 1.00 17.01 179 ILE A N 1
ATOM 1410 C CA . ILE A 1 188 ? 20.571 41.585 17.836 1.00 17.00 179 ILE A CA 1
ATOM 1411 C C . ILE A 1 188 ? 20.891 40.943 16.503 1.00 17.10 179 ILE A C 1
ATOM 1412 O O . ILE A 1 188 ? 21.907 40.291 16.344 1.00 19.66 179 ILE A O 1
ATOM 1417 N N . THR A 1 189 ? 20.035 41.130 15.516 1.00 15.13 180 THR A N 1
ATOM 1418 C CA . THR A 1 189 ? 20.032 40.263 14.359 1.00 15.10 180 THR A CA 1
ATOM 1419 C C . THR A 1 189 ? 20.756 40.782 13.144 1.00 15.62 180 THR A C 1
ATOM 1420 O O . THR A 1 189 ? 20.654 40.181 12.062 1.00 17.10 180 THR A O 1
ATOM 1424 N N . SER A 1 190 ? 21.510 41.877 13.294 1.00 16.80 181 SER A N 1
ATOM 1425 C CA . SER A 1 190 ? 22.165 42.477 12.130 1.00 16.54 181 SER A CA 1
ATOM 1426 C C . SER A 1 190 ? 23.664 42.330 12.197 1.00 19.78 181 SER A C 1
ATOM 1427 O O . SER A 1 190 ? 24.371 42.955 11.439 1.00 20.47 181 SER A O 1
ATOM 1430 N N . ARG A 1 191 ? 24.126 41.468 13.102 1.00 22.17 182 ARG A N 1
ATOM 1431 C CA . ARG A 1 191 ? 25.522 41.078 13.125 1.00 27.36 182 ARG A CA 1
ATOM 1432 C C . ARG A 1 191 ? 25.789 40.166 11.927 1.00 30.30 182 ARG A C 1
ATOM 1433 O O . ARG A 1 191 ? 24.870 39.661 11.296 1.00 30.04 182 ARG A O 1
ATOM 1441 N N 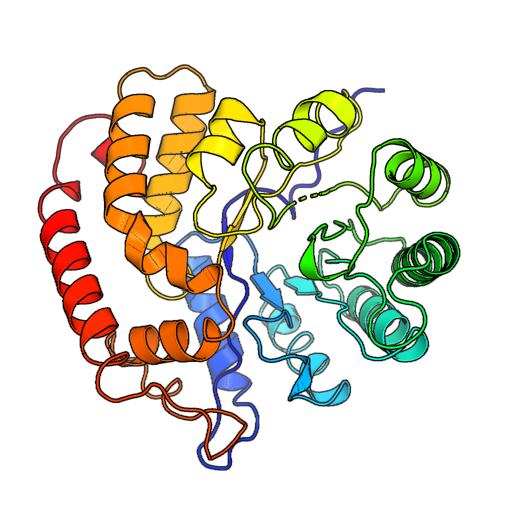. ASP A 1 192 ? 27.067 39.924 11.681 1.00 35.26 183 ASP A N 1
ATOM 1442 C CA A ASP A 1 192 ? 27.558 39.139 10.546 0.50 35.54 183 ASP A CA 1
ATOM 1443 C CA B ASP A 1 192 ? 27.493 39.139 10.517 0.50 36.77 183 ASP A CA 1
ATOM 1444 C C . ASP A 1 192 ? 27.463 37.625 10.768 1.00 36.94 183 ASP A C 1
ATOM 1445 O O . ASP A 1 192 ? 27.721 36.840 9.848 1.00 36.61 183 ASP A O 1
ATOM 1454 N N . ASP A 1 193 ? 27.100 37.253 11.991 1.00 34.35 184 ASP A N 1
ATOM 1455 C CA . ASP A 1 193 ? 27.321 35.959 12.598 1.00 35.91 184 ASP A CA 1
ATOM 1456 C C . ASP A 1 193 ? 26.238 34.892 12.409 1.00 30.57 184 ASP A C 1
ATOM 1457 O O . ASP A 1 193 ? 26.170 33.960 13.183 1.00 32.28 184 ASP A O 1
ATOM 1462 N N . GLY A 1 194 ? 25.388 35.029 11.411 1.00 24.16 185 GLY A N 1
ATOM 1463 C CA . GLY A 1 194 ? 24.440 33.949 11.114 1.00 22.00 185 GLY A CA 1
ATOM 1464 C C . GLY A 1 194 ? 23.161 33.931 11.912 1.00 20.29 185 GLY A C 1
ATOM 1465 O O . GLY A 1 194 ? 22.535 32.916 11.963 1.00 19.94 185 GLY A O 1
ATOM 1466 N N . VAL A 1 195 ? 22.748 35.070 12.455 1.00 19.12 186 VAL A N 1
ATOM 1467 C CA . VAL A 1 195 ? 21.538 35.171 13.256 1.00 18.49 186 VAL A CA 1
ATOM 1468 C C . VAL A 1 195 ? 20.421 35.734 12.407 1.00 18.51 186 VAL A C 1
ATOM 1469 O O . VAL A 1 195 ? 20.635 36.665 11.613 1.00 22.57 186 VAL A O 1
ATOM 1473 N N . SER A 1 196 ? 19.242 35.173 12.571 1.00 16.00 187 SER A N 1
ATOM 1474 C CA . SER A 1 196 ? 18.060 35.464 11.763 1.00 17.05 187 SER A CA 1
ATOM 1475 C C . SER A 1 196 ? 16.944 36.071 12.596 1.00 15.97 187 SER A C 1
ATOM 1476 O O . SER A 1 196 ? 16.550 35.510 13.610 1.00 15.85 187 SER A O 1
ATOM 1479 N N . LEU A 1 197 ? 16.391 37.183 12.119 1.00 15.34 188 LEU A N 1
ATOM 1480 C CA . LEU A 1 197 ? 15.098 37.689 12.630 1.00 14.27 188 LEU A CA 1
ATOM 1481 C C . LEU A 1 197 ? 13.968 37.052 11.838 1.00 13.28 188 LEU A C 1
ATOM 1482 O O . LEU A 1 197 ? 13.954 37.111 10.586 1.00 13.50 188 LEU A O 1
ATOM 1487 N N . MET A 1 198 ? 13.000 36.497 12.541 1.00 13.54 189 MET A N 1
ATOM 1488 C CA A MET A 1 198 ? 11.826 35.921 11.957 0.60 13.58 189 MET A CA 1
ATOM 1489 C CA B MET A 1 198 ? 11.823 35.934 11.898 0.40 14.38 189 MET A CA 1
ATOM 1490 C C . MET A 1 198 ? 10.610 36.761 12.303 1.00 13.08 189 MET A C 1
ATOM 1491 O O . MET A 1 198 ? 10.418 37.135 13.492 1.00 14.37 189 MET A O 1
ATOM 1500 N N . ILE A 1 199 ? 9.776 37.068 11.313 1.00 12.38 190 ILE A N 1
ATOM 1501 C CA . ILE A 1 199 ? 8.499 37.705 11.586 1.00 12.69 190 ILE A CA 1
ATOM 1502 C C . ILE A 1 199 ? 7.616 36.727 12.326 1.00 12.94 190 ILE A C 1
ATOM 1503 O O . ILE A 1 199 ? 7.440 35.555 11.879 1.00 13.35 190 ILE A O 1
ATOM 1508 N N . GLY A 1 200 ? 7.033 37.163 13.444 1.00 13.36 191 GLY A N 1
ATOM 1509 C CA . GLY A 1 200 ? 6.229 36.241 14.244 1.00 15.37 191 GLY A CA 1
ATOM 1510 C C . GLY A 1 200 ? 4.825 36.646 14.536 1.00 17.25 191 GLY A C 1
ATOM 1511 O O . GLY A 1 200 ? 4.231 36.122 15.485 1.00 20.42 191 GLY A O 1
ATOM 1512 N N . VAL A 1 201 ? 4.322 37.606 13.769 1.00 14.74 192 VAL A N 1
ATOM 1513 C CA . VAL A 1 201 ? 2.909 37.976 13.780 1.00 14.97 192 VAL A CA 1
ATOM 1514 C C . VAL A 1 201 ? 2.518 38.399 12.375 1.00 14.76 192 VAL A C 1
ATOM 1515 O O . VAL A 1 201 ? 3.323 38.993 11.650 1.00 14.73 192 VAL A O 1
ATOM 1519 N N . ASP A 1 202 ? 1.285 38.092 11.990 1.00 12.47 193 ASP A N 1
ATOM 1520 C CA . ASP A 1 202 ? 0.900 38.199 10.568 1.00 13.16 193 ASP A CA 1
ATOM 1521 C C . ASP A 1 202 ? 0.864 39.623 10.050 1.00 13.17 193 ASP A C 1
ATOM 1522 O O . ASP A 1 202 ? 0.976 39.857 8.858 1.00 14.48 193 ASP A O 1
ATOM 1527 N N . THR A 1 203 ? 0.762 40.587 10.974 1.00 13.79 194 THR A N 1
ATOM 1528 C CA . THR A 1 203 ? 0.600 41.986 10.583 1.00 15.06 194 THR A CA 1
ATOM 1529 C C . THR A 1 203 ? 1.942 42.702 10.357 1.00 16.72 194 THR A C 1
ATOM 1530 O O . THR A 1 203 ? 1.945 43.884 9.946 1.00 20.46 194 THR A O 1
ATOM 1534 N N . ALA A 1 204 ? 3.066 42.029 10.573 1.00 14.73 195 ALA A N 1
ATOM 1535 C CA . ALA A 1 204 ? 4.371 42.710 10.550 1.00 15.97 195 ALA A CA 1
ATOM 1536 C C . ALA A 1 204 ? 5.267 42.275 9.402 1.00 14.04 195 ALA A C 1
ATOM 1537 O O . ALA A 1 204 ? 6.511 42.375 9.507 1.00 13.59 195 ALA A O 1
ATOM 1539 N N . VAL A 1 205 ? 4.689 41.702 8.344 1.00 13.27 196 VAL A N 1
ATOM 1540 C CA . VAL A 1 205 ? 5.478 41.112 7.271 1.00 12.78 196 VAL A CA 1
ATOM 1541 C C . VAL A 1 205 ? 6.354 42.138 6.512 1.00 11.92 196 VAL A C 1
ATOM 1542 O O . VAL A 1 205 ? 7.571 41.978 6.359 1.00 11.96 196 VAL A O 1
ATOM 1546 N N . PHE A 1 206 ? 5.735 43.201 6.011 1.00 11.54 197 PHE A N 1
ATOM 1547 C CA . PHE A 1 206 ? 6.496 44.192 5.265 1.00 11.52 197 PHE A CA 1
ATOM 1548 C C . PHE A 1 206 ? 7.566 44.865 6.138 1.00 11.14 197 PHE A C 1
ATOM 1549 O O . PHE A 1 206 ? 8.733 45.003 5.767 1.00 12.23 197 PHE A O 1
ATOM 1557 N N . HIS A 1 207 ? 7.164 45.298 7.318 1.00 11.65 198 HIS A N 1
ATOM 1558 C CA . HIS A 1 207 ? 8.083 45.930 8.245 1.00 12.06 198 HIS A CA 1
ATOM 1559 C C . HIS A 1 207 ? 9.247 44.994 8.555 1.00 11.63 198 HIS A C 1
ATOM 1560 O O . HIS A 1 207 ? 10.441 45.384 8.568 1.00 11.46 198 HIS A O 1
ATOM 1567 N N . GLY A 1 208 ? 8.932 43.718 8.812 1.00 11.04 199 GLY A N 1
ATOM 1568 C CA . GLY A 1 208 ? 9.976 42.779 9.107 1.00 11.14 199 GLY A CA 1
ATOM 1569 C C . GLY A 1 208 ? 11.002 42.601 8.009 1.00 10.92 199 GLY A C 1
ATOM 1570 O O . GLY A 1 208 ? 12.233 42.714 8.209 1.00 11.76 199 GLY A O 1
ATOM 1571 N N . PHE A 1 209 ? 10.521 42.321 6.786 1.00 10.60 200 PHE A N 1
ATOM 1572 C CA . PHE A 1 209 ? 11.466 42.089 5.691 1.00 11.49 200 PHE A CA 1
ATOM 1573 C C . PHE A 1 209 ? 12.207 43.344 5.279 1.00 12.01 200 PHE A C 1
ATOM 1574 O O . PHE A 1 209 ? 13.400 43.293 5.022 1.00 12.62 200 PHE A O 1
ATOM 1582 N N . VAL A 1 210 ? 11.497 44.468 5.174 1.00 11.96 201 VAL A N 1
ATOM 1583 C CA . VAL A 1 210 ? 12.114 45.645 4.555 1.00 12.76 201 VAL A CA 1
ATOM 1584 C C . VAL A 1 210 ? 12.817 46.501 5.584 1.00 12.68 201 VAL A C 1
ATOM 1585 O O . VAL A 1 210 ? 13.969 46.880 5.393 1.00 13.40 201 VAL A O 1
ATOM 1589 N N . ASN A 1 211 ? 12.149 46.802 6.686 1.00 12.14 202 ASN A N 1
ATOM 1590 C CA . ASN A 1 211 ? 12.735 47.676 7.675 1.00 12.51 202 ASN A CA 1
ATOM 1591 C C . ASN A 1 211 ? 13.630 46.971 8.699 1.00 12.24 202 ASN A C 1
ATOM 1592 O O . ASN A 1 211 ? 14.414 47.633 9.370 1.00 13.49 202 ASN A O 1
ATOM 1597 N N . CYS A 1 212 ? 13.533 45.657 8.811 1.00 11.99 203 CYS A N 1
ATOM 1598 C CA . CYS A 1 212 ? 14.179 44.931 9.901 1.00 12.59 203 CYS A CA 1
ATOM 1599 C C . CYS A 1 212 ? 15.085 43.783 9.409 1.00 13.04 203 CYS A C 1
ATOM 1600 O O . CYS A 1 212 ? 15.615 43.040 10.258 1.00 14.94 203 CYS A O 1
ATOM 1603 N N . GLY A 1 213 ? 15.211 43.547 8.100 1.00 12.29 204 GLY A N 1
ATOM 1604 C CA . GLY A 1 213 ? 16.143 42.509 7.624 1.00 12.82 204 GLY A CA 1
ATOM 1605 C C . GLY A 1 213 ? 15.738 41.073 7.904 1.00 12.80 204 GLY A C 1
ATOM 1606 O O . GLY A 1 213 ? 16.586 40.215 7.936 1.00 13.38 204 GLY A O 1
ATOM 1607 N N . ALA A 1 214 ? 14.442 40.823 8.107 1.00 12.33 205 ALA A N 1
ATOM 1608 C CA . ALA A 1 214 ? 13.960 39.468 8.442 1.00 12.84 205 ALA A CA 1
ATOM 1609 C C . ALA A 1 214 ? 14.316 38.472 7.329 1.00 12.08 205 ALA A C 1
ATOM 1610 O O . ALA A 1 214 ? 14.366 38.842 6.173 1.00 12.80 205 ALA A O 1
ATOM 1612 N N . THR A 1 215 ? 14.567 37.233 7.721 1.00 12.16 206 THR A N 1
ATOM 1613 C CA . THR A 1 215 ? 14.887 36.162 6.798 1.00 12.85 206 THR A CA 1
ATOM 1614 C C . THR A 1 215 ? 13.698 35.333 6.429 1.00 12.93 206 THR A C 1
ATOM 1615 O O . THR A 1 215 ? 13.747 34.579 5.447 1.00 13.57 206 THR A O 1
ATOM 1619 N N . GLY A 1 216 ? 12.654 35.386 7.235 1.00 12.40 207 GLY A N 1
ATOM 1620 C CA . GLY A 1 216 ? 11.499 34.497 7.019 1.00 13.10 207 GLY A CA 1
ATOM 1621 C C . GLY A 1 216 ? 10.336 34.940 7.897 1.00 12.85 207 GLY A C 1
ATOM 1622 O O . GLY A 1 216 ? 10.511 35.835 8.738 1.00 12.46 207 GLY A O 1
ATOM 1623 N N . ALA A 1 217 ? 9.173 34.321 7.693 1.00 12.74 208 ALA A N 1
ATOM 1624 C CA . ALA A 1 217 ? 7.959 34.645 8.419 1.00 12.90 208 ALA A CA 1
ATOM 1625 C C . ALA A 1 217 ? 7.272 33.371 8.835 1.00 12.58 208 ALA A C 1
ATOM 1626 O O . ALA A 1 217 ? 7.064 32.484 8.005 1.00 14.18 208 ALA A O 1
ATOM 1628 N N . ILE A 1 218 ? 6.894 33.325 10.097 1.00 13.01 209 ILE A N 1
ATOM 1629 C CA . ILE A 1 218 ? 6.027 32.252 10.575 1.00 13.38 209 ILE A CA 1
ATOM 1630 C C . ILE A 1 218 ? 4.619 32.835 10.519 1.00 13.83 209 ILE A C 1
ATOM 1631 O O . ILE A 1 218 ? 4.376 33.925 11.044 1.00 16.94 209 ILE A O 1
ATOM 1636 N N . THR A 1 219 ? 3.700 32.116 9.868 1.00 12.24 210 THR A N 1
ATOM 1637 C CA . THR A 1 219 ? 2.409 32.688 9.466 1.00 12.26 210 THR A CA 1
ATOM 1638 C C . THR A 1 219 ? 1.230 31.891 10.007 1.00 12.16 210 THR A C 1
ATOM 1639 O O . THR A 1 219 ? 1.233 30.653 10.002 1.00 12.94 210 THR A O 1
ATOM 1643 N N . GLY A 1 220 ? 0.220 32.624 10.448 1.00 12.30 211 GLY A N 1
ATOM 1644 C CA . GLY A 1 220 ? -1.078 32.041 10.797 1.00 12.81 211 GLY A CA 1
ATOM 1645 C C . GLY A 1 220 ? -2.029 32.055 9.610 1.00 12.55 211 GLY A C 1
ATOM 1646 O O . GLY A 1 220 ? -2.499 31.004 9.098 1.00 12.15 211 GLY A O 1
ATOM 1647 N N . ILE A 1 221 ? -2.263 33.272 9.103 1.00 12.04 212 ILE A N 1
ATOM 1648 C CA A ILE A 1 221 ? -3.175 33.459 7.962 0.50 12.19 212 ILE A CA 1
ATOM 1649 C CA B ILE A 1 221 ? -3.168 33.429 7.981 0.50 12.47 212 ILE A CA 1
ATOM 1650 C C . ILE A 1 221 ? -2.693 32.702 6.722 1.00 11.92 212 ILE A C 1
ATOM 1651 O O . ILE A 1 221 ? -3.512 32.316 5.865 1.00 12.57 212 ILE A O 1
ATOM 1660 N N . GLY A 1 222 ? -1.371 32.479 6.604 1.00 11.20 213 GLY A N 1
ATOM 1661 C CA . GLY A 1 222 ? -0.840 31.715 5.483 1.00 11.67 213 GLY A CA 1
ATOM 1662 C C . GLY A 1 222 ? -1.295 30.268 5.396 1.00 11.54 213 GLY A C 1
ATOM 1663 O O . GLY A 1 222 ? -1.200 29.651 4.346 1.00 12.23 213 GLY A O 1
ATOM 1664 N N . ASN A 1 223 ? -1.835 29.697 6.466 1.00 11.58 214 ASN A N 1
ATOM 1665 C CA . ASN A 1 223 ? -2.475 28.392 6.384 1.00 12.07 214 ASN A CA 1
ATOM 1666 C C . ASN A 1 223 ? -3.710 28.431 5.471 1.00 12.66 214 ASN A C 1
ATOM 1667 O O . ASN A 1 223 ? -4.026 27.440 4.824 1.00 13.35 214 ASN A O 1
ATOM 1672 N N . VAL A 1 224 ? -4.420 29.562 5.515 1.00 12.75 215 VAL A N 1
ATOM 1673 C CA . VAL A 1 224 ? -5.690 29.783 4.809 1.00 13.48 215 VAL A CA 1
ATOM 1674 C C . VAL A 1 224 ? -5.457 30.351 3.400 1.00 13.37 215 VAL A C 1
ATOM 1675 O O . VAL A 1 224 ? -6.085 29.920 2.439 1.00 14.14 215 VAL A O 1
ATOM 1679 N N . LEU A 1 225 ? -4.532 31.311 3.302 1.00 13.01 216 LEU A N 1
ATOM 1680 C CA . LEU A 1 225 ? -4.249 32.067 2.081 1.00 12.95 216 LEU A CA 1
ATOM 1681 C C . LEU A 1 225 ? -2.772 31.918 1.750 1.00 12.20 216 LEU A C 1
ATOM 1682 O O . LEU A 1 225 ? -2.022 32.893 1.708 1.00 12.48 216 LEU A O 1
ATOM 1687 N N . PRO A 1 226 ? -2.325 30.676 1.496 1.00 12.35 217 PRO A N 1
ATOM 1688 C CA . PRO A 1 226 ? -0.885 30.512 1.281 1.00 12.09 217 PRO A CA 1
ATOM 1689 C C . PRO A 1 226 ? -0.348 31.265 0.082 1.00 12.41 217 PRO A C 1
ATOM 1690 O O . PRO A 1 226 ? 0.744 31.840 0.140 1.00 12.11 217 PRO A O 1
ATOM 1694 N N . LYS A 1 227 ? -1.041 31.203 -1.028 1.00 12.65 218 LYS A N 1
ATOM 1695 C CA . LYS A 1 227 ? -0.486 31.850 -2.238 1.00 13.57 218 LYS A CA 1
ATOM 1696 C C . LYS A 1 227 ? -0.386 33.346 -2.062 1.00 12.67 218 LYS A C 1
ATOM 1697 O O . LYS A 1 227 ? 0.585 33.971 -2.468 1.00 12.93 218 LYS A O 1
ATOM 1703 N N . GLU A 1 228 ? -1.379 33.929 -1.383 1.00 12.23 219 GLU A N 1
ATOM 1704 C CA . GLU A 1 228 ? -1.432 35.383 -1.182 1.00 12.32 219 GLU A CA 1
ATOM 1705 C C . GLU A 1 228 ? -0.373 35.827 -0.167 1.00 12.08 219 GLU A C 1
ATOM 1706 O O . GLU A 1 228 ? 0.270 36.860 -0.358 1.00 11.60 219 GLU A O 1
ATOM 1712 N N . VAL A 1 229 ? -0.160 35.033 0.900 1.00 11.79 220 VAL A N 1
ATOM 1713 C CA . VAL A 1 229 ? 0.874 35.359 1.844 1.00 11.43 220 VAL A CA 1
ATOM 1714 C C . VAL A 1 229 ? 2.282 35.186 1.248 1.00 11.02 220 VAL A C 1
ATOM 1715 O O . VAL A 1 229 ? 3.154 36.051 1.452 1.00 10.97 220 VAL A O 1
ATOM 1719 N N . ILE A 1 230 ? 2.511 34.112 0.504 1.00 11.13 221 ILE A N 1
ATOM 1720 C CA . ILE A 1 230 ? 3.794 33.981 -0.232 1.00 11.77 221 ILE A CA 1
ATOM 1721 C C . ILE A 1 230 ? 3.989 35.157 -1.190 1.00 11.84 221 ILE A C 1
ATOM 1722 O O . ILE A 1 230 ? 5.095 35.681 -1.300 1.00 12.16 221 ILE A O 1
ATOM 1727 N N . HIS A 1 231 ? 2.935 35.576 -1.875 1.00 12.12 222 HIS A N 1
ATOM 1728 C CA . HIS A 1 231 ? 3.018 36.739 -2.770 1.00 12.25 222 HIS A CA 1
ATOM 1729 C C . HIS A 1 231 ? 3.505 37.963 -1.985 1.00 11.47 222 HIS A C 1
ATOM 1730 O O . HIS A 1 231 ? 4.410 38.679 -2.409 1.00 11.79 222 HIS A O 1
ATOM 1737 N N . LEU A 1 232 ? 2.896 38.201 -0.822 1.00 11.40 223 LEU A N 1
ATOM 1738 C CA . LEU A 1 232 ? 3.310 39.357 -0.005 1.00 11.18 223 LEU A CA 1
ATOM 1739 C C . LEU A 1 232 ? 4.754 39.229 0.445 1.00 11.13 223 LEU A C 1
ATOM 1740 O O . LEU A 1 232 ? 5.530 40.210 0.432 1.00 11.44 223 LEU A O 1
ATOM 1745 N N . CYS A 1 233 ? 5.140 38.037 0.892 1.00 11.08 224 CYS A N 1
ATOM 1746 C CA . CYS A 1 233 ? 6.519 37.832 1.333 1.00 11.21 224 CYS A CA 1
ATOM 1747 C C . CYS A 1 233 ? 7.491 38.034 0.194 1.00 11.95 224 CYS A C 1
ATOM 1748 O O . CYS A 1 233 ? 8.547 38.661 0.368 1.00 12.64 224 CYS A O 1
ATOM 1751 N N . ASN A 1 234 ? 7.170 37.491 -0.982 1.00 11.59 225 ASN A N 1
ATOM 1752 C CA . ASN A 1 234 ? 8.030 37.681 -2.165 1.00 12.18 225 ASN A CA 1
ATOM 1753 C C . ASN A 1 234 ? 8.169 39.158 -2.545 1.00 11.91 225 ASN A C 1
ATOM 1754 O O . ASN A 1 234 ? 9.269 39.631 -2.819 1.00 12.33 225 ASN A O 1
ATOM 1759 N N . LEU A 1 235 ? 7.064 39.860 -2.589 1.00 11.62 226 LEU A N 1
ATOM 1760 C CA . LEU A 1 235 ? 7.125 41.292 -2.907 1.00 11.40 226 LEU A CA 1
ATOM 1761 C C . LEU A 1 235 ? 7.955 42.031 -1.872 1.00 11.15 226 LEU A C 1
ATOM 1762 O O . LEU A 1 235 ? 8.730 42.942 -2.218 1.00 12.23 226 LEU A O 1
ATOM 1767 N N . SER A 1 236 ? 7.778 41.667 -0.610 1.00 11.11 227 SER A N 1
ATOM 1768 C CA . SER A 1 236 ? 8.513 42.350 0.454 1.00 11.23 227 SER A CA 1
ATOM 1769 C C . SER A 1 236 ? 10.006 42.050 0.382 1.00 11.65 227 SER A C 1
ATOM 1770 O O . SER A 1 236 ? 10.841 42.947 0.593 1.00 12.04 227 SER A O 1
ATOM 1773 N N . GLN A 1 237 ? 10.362 40.816 0.053 1.00 11.57 228 GLN A N 1
ATOM 1774 C CA . GLN A 1 237 ? 11.779 40.498 -0.159 1.00 12.55 228 GLN A CA 1
ATOM 1775 C C . GLN A 1 237 ? 12.373 41.211 -1.359 1.00 12.39 228 GLN A C 1
ATOM 1776 O O . GLN A 1 237 ? 13.508 41.674 -1.324 1.00 13.19 228 GLN A O 1
ATOM 1782 N N . ALA A 1 238 ? 11.605 41.359 -2.428 1.00 12.25 229 ALA A N 1
ATOM 1783 C CA . ALA A 1 238 ? 12.084 42.122 -3.589 1.00 12.17 229 ALA A CA 1
ATOM 1784 C C . ALA A 1 238 ? 12.259 43.607 -3.216 1.00 12.79 229 ALA A C 1
ATOM 1785 O O . ALA A 1 238 ? 13.205 44.268 -3.615 1.00 12.85 229 ALA A O 1
ATOM 1787 N N . ALA A 1 239 ? 11.339 44.131 -2.404 1.00 11.95 230 ALA A N 1
ATOM 1788 C CA . ALA A 1 239 ? 11.459 45.492 -1.891 1.00 12.37 230 ALA A CA 1
ATOM 1789 C C . ALA A 1 239 ? 12.727 45.635 -1.045 1.00 12.55 230 ALA A C 1
ATOM 1790 O O . ALA A 1 239 ? 13.396 46.679 -1.107 1.00 12.60 230 ALA A O 1
ATOM 1792 N N . ALA A 1 240 ? 13.077 44.589 -0.296 1.00 12.20 231 ALA A N 1
ATOM 1793 C CA 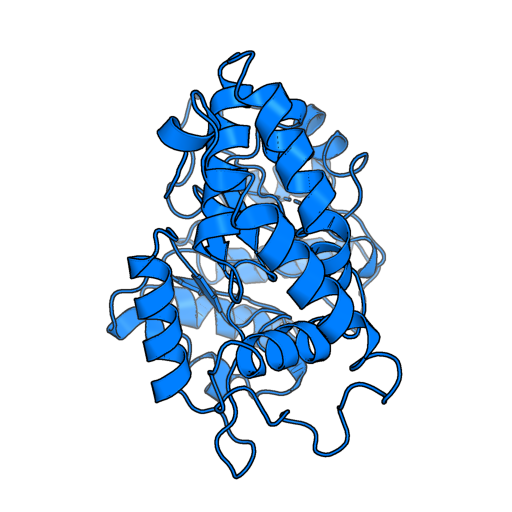. ALA A 1 240 ? 14.278 44.620 0.512 1.00 13.53 231 ALA A CA 1
ATOM 1794 C C . ALA A 1 240 ? 15.544 44.640 -0.327 1.00 14.26 231 ALA A C 1
ATOM 1795 O O . ALA A 1 240 ? 16.604 45.014 0.179 1.00 15.25 231 ALA A O 1
ATOM 1797 N N . LEU A 1 241 ? 15.462 44.245 -1.594 1.00 14.46 232 LEU A N 1
ATOM 1798 C CA . LEU A 1 241 ? 16.566 44.404 -2.542 1.00 15.73 232 LEU A CA 1
ATOM 1799 C C . LEU A 1 241 ? 16.643 45.799 -3.135 1.00 15.17 232 LEU A C 1
ATOM 1800 O O . LEU A 1 241 ? 17.604 46.119 -3.852 1.00 16.94 232 LEU A O 1
ATOM 1805 N N . GLY A 1 242 ? 15.644 46.644 -2.874 1.00 13.88 233 GLY A N 1
ATOM 1806 C CA . GLY A 1 242 ? 15.661 47.979 -3.448 1.00 13.82 233 GLY A CA 1
ATOM 1807 C C . GLY A 1 242 ? 14.685 48.211 -4.567 1.00 13.95 233 GLY A C 1
ATOM 1808 O O . GLY A 1 242 ? 14.638 49.296 -5.119 1.00 14.71 233 GLY A O 1
ATOM 1809 N N . ASP A 1 243 ? 13.861 47.203 -4.896 1.00 13.84 234 ASP A N 1
ATOM 1810 C CA . ASP A 1 243 ? 12.916 47.363 -5.992 1.00 15.26 234 ASP A CA 1
ATOM 1811 C C . ASP A 1 243 ? 11.870 48.451 -5.672 1.00 14.91 234 ASP A C 1
ATOM 1812 O O . ASP A 1 243 ? 11.240 48.427 -4.619 1.00 15.68 234 ASP A O 1
ATOM 1817 N N . VAL A 1 244 ? 11.625 49.354 -6.605 1.00 14.03 235 VAL A N 1
ATOM 1818 C CA . VAL A 1 244 ? 10.636 50.412 -6.391 1.00 14.14 235 VAL A CA 1
ATOM 1819 C C . VAL A 1 244 ? 9.207 49.864 -6.491 1.00 14.52 235 VAL A C 1
ATOM 1820 O O . VAL A 1 244 ? 8.342 50.063 -5.611 1.00 14.26 235 VAL A O 1
ATOM 1824 N N . ASP A 1 245 ? 8.910 49.128 -7.558 1.00 15.09 236 ASP A N 1
ATOM 1825 C CA A ASP A 1 245 ? 7.545 48.645 -7.775 0.60 15.29 236 ASP A CA 1
ATOM 1826 C CA B ASP A 1 245 ? 7.537 48.689 -7.740 0.40 14.98 236 ASP A CA 1
ATOM 1827 C C . ASP A 1 245 ? 7.102 47.706 -6.667 1.00 13.95 236 ASP A C 1
ATOM 1828 O O . ASP A 1 245 ? 6.002 47.819 -6.143 1.00 13.72 236 ASP A O 1
ATOM 1837 N N . ALA A 1 246 ? 7.960 46.755 -6.337 1.00 12.88 237 ALA A N 1
ATOM 1838 C CA . ALA A 1 246 ? 7.602 45.803 -5.301 1.00 12.96 237 ALA A CA 1
ATOM 1839 C C . ALA A 1 246 ? 7.340 46.484 -3.962 1.00 12.83 237 ALA A C 1
ATOM 1840 O O . ALA A 1 246 ? 6.514 45.995 -3.179 1.00 13.02 237 ALA A O 1
ATOM 1842 N N . ARG A 1 247 ? 8.065 47.565 -3.646 1.00 11.81 238 ARG A N 1
ATOM 1843 C CA . ARG A 1 247 ? 7.848 48.229 -2.355 1.00 12.20 238 ARG A CA 1
ATOM 1844 C C . ARG A 1 247 ? 6.440 48.800 -2.280 1.00 12.48 238 ARG A C 1
ATOM 1845 O O . ARG A 1 247 ? 5.790 48.743 -1.242 1.00 12.89 238 ARG A O 1
ATOM 1853 N N . GLN A 1 248 ? 5.986 49.381 -3.389 1.00 12.85 239 GLN A N 1
ATOM 1854 C CA . GLN A 1 248 ? 4.617 49.907 -3.449 1.00 14.14 239 GLN A CA 1
ATOM 1855 C C . GLN A 1 248 ? 3.577 48.776 -3.413 1.00 13.44 239 GLN A C 1
ATOM 1856 O O . GLN A 1 248 ? 2.660 48.822 -2.599 1.00 13.17 239 GLN A O 1
ATOM 1862 N N . ARG A 1 249 ? 3.770 47.745 -4.232 1.00 12.96 240 ARG A N 1
ATOM 1863 C CA . ARG A 1 249 ? 2.805 46.663 -4.278 1.00 13.83 240 ARG A CA 1
ATOM 1864 C C . ARG A 1 249 ? 2.728 45.862 -2.980 1.00 12.51 240 ARG A C 1
ATOM 1865 O O . ARG A 1 249 ? 1.644 45.472 -2.529 1.00 12.13 240 ARG A O 1
ATOM 1873 N N . ALA A 1 250 ? 3.856 45.628 -2.328 1.00 11.96 241 ALA A N 1
ATOM 1874 C CA . ALA A 1 250 ? 3.858 44.923 -1.050 1.00 11.79 241 ALA A CA 1
ATOM 1875 C C . ALA A 1 250 ? 2.962 45.600 -0.028 1.00 11.43 241 ALA A C 1
ATOM 1876 O O . ALA A 1 250 ? 2.240 44.949 0.684 1.00 11.50 241 ALA A O 1
ATOM 1878 N N . GLN A 1 251 ? 3.074 46.916 0.038 1.00 11.92 242 GLN A N 1
ATOM 1879 C CA . GLN A 1 251 ? 2.305 47.676 1.008 1.00 12.58 242 GLN A CA 1
ATOM 1880 C C . GLN A 1 251 ? 0.820 47.652 0.689 1.00 12.18 242 GLN A C 1
ATOM 1881 O O . GLN A 1 251 ? -0.011 47.538 1.600 1.00 12.69 242 GLN A O 1
ATOM 1887 N N . GLU A 1 252 ? 0.473 47.684 -0.602 1.00 12.37 243 GLU A N 1
ATOM 1888 C CA . GLU A 1 252 ? -0.936 47.588 -1.001 1.00 12.18 243 GLU A CA 1
ATOM 1889 C C . GLU A 1 252 ? -1.533 46.251 -0.561 1.00 12.00 243 GLU A C 1
ATOM 1890 O O . GLU A 1 252 ? -2.625 46.210 0.001 1.00 11.69 243 GLU A O 1
ATOM 1896 N N . LEU A 1 253 ? -0.779 45.176 -0.814 1.00 11.68 244 LEU A N 1
ATOM 1897 C CA . LEU A 1 253 ? -1.226 43.837 -0.449 1.00 11.67 244 LEU A CA 1
ATOM 1898 C C . LEU A 1 253 ? -1.294 43.651 1.069 1.00 11.87 244 LEU A C 1
ATOM 1899 O O . LEU A 1 253 ? -2.278 43.154 1.591 1.00 11.61 244 LEU A O 1
ATOM 1904 N N . GLU A 1 254 ? -0.275 44.120 1.794 1.00 11.16 245 GLU A N 1
ATOM 1905 C CA . GLU A 1 254 ? -0.360 44.033 3.253 1.00 12.56 245 GLU A CA 1
ATOM 1906 C C . GLU A 1 254 ? -1.569 44.773 3.797 1.00 12.12 245 GLU A C 1
ATOM 1907 O O . GLU A 1 254 ? -2.225 44.280 4.710 1.00 12.87 245 GLU A O 1
ATOM 1913 N N . GLN A 1 255 ? -1.807 45.977 3.282 1.00 11.85 246 GLN A N 1
ATOM 1914 C CA . GLN A 1 255 ? -2.936 46.758 3.753 1.00 13.21 246 GLN A CA 1
ATOM 1915 C C . GLN A 1 255 ? -4.257 46.030 3.507 1.00 12.85 246 GLN A C 1
ATOM 1916 O O . GLN A 1 255 ? -5.150 45.990 4.356 1.00 13.21 246 GLN A O 1
ATOM 1922 N N . ALA A 1 256 ? -4.398 45.449 2.324 1.00 12.14 247 ALA A N 1
ATOM 1923 C CA . ALA A 1 256 ? -5.642 44.712 2.041 1.00 12.13 247 ALA A CA 1
ATOM 1924 C C . ALA A 1 256 ? -5.819 43.483 2.912 1.00 12.26 247 ALA A C 1
ATOM 1925 O O . ALA A 1 256 ? -6.937 43.150 3.260 1.00 11.97 247 ALA A O 1
ATOM 1927 N N . LEU A 1 257 ? -4.698 42.850 3.270 1.00 12.25 248 LEU A N 1
ATOM 1928 C CA . LEU A 1 257 ? -4.690 41.671 4.150 1.00 13.26 248 LEU A CA 1
ATOM 1929 C C . LEU A 1 257 ? -4.782 42.025 5.640 1.00 13.50 248 LEU A C 1
ATOM 1930 O O . LEU A 1 257 ? -4.846 41.145 6.465 1.00 13.94 248 LEU A O 1
ATOM 1935 N N . ALA A 1 258 ? -4.769 43.301 5.983 1.00 12.77 249 ALA A N 1
ATOM 1936 C CA . ALA A 1 258 ? -4.542 43.689 7.364 1.00 12.91 249 ALA A CA 1
ATOM 1937 C C . ALA A 1 258 ? -5.617 43.189 8.320 1.00 13.15 249 ALA A C 1
ATOM 1938 O O . ALA A 1 258 ? -5.293 42.742 9.408 1.00 13.72 249 ALA A O 1
ATOM 1940 N N . VAL A 1 259 ? -6.895 43.282 7.957 1.00 12.24 250 VAL A N 1
ATOM 1941 C CA . VAL A 1 259 ? -7.944 42.847 8.894 1.00 12.88 250 VAL A CA 1
ATOM 1942 C C . VAL A 1 259 ? -7.815 41.334 9.114 1.00 12.82 250 VAL A C 1
ATOM 1943 O O . VAL A 1 259 ? -7.795 40.840 10.255 1.00 12.96 250 VAL A O 1
ATOM 1947 N N . LEU A 1 260 ? -7.730 40.555 8.053 1.00 12.72 251 LEU A N 1
ATOM 1948 C CA . LEU A 1 260 ? -7.621 39.108 8.230 1.00 13.32 251 LEU A CA 1
ATOM 1949 C C . LEU A 1 260 ? -6.364 38.756 9.017 1.00 13.29 251 LEU A C 1
ATOM 1950 O O . LEU A 1 260 ? -6.380 37.836 9.870 1.00 14.83 251 LEU A O 1
ATOM 1955 N N . SER A 1 261 ? -5.273 39.445 8.748 1.00 12.85 252 SER A N 1
ATOM 1956 C CA . SER A 1 261 ? -4.036 39.184 9.478 1.00 12.63 252 SER A CA 1
ATOM 1957 C C . SER A 1 261 ? -4.141 39.551 10.947 1.00 12.92 252 SER A C 1
ATOM 1958 O O . SER A 1 261 ? -3.531 38.881 11.780 1.00 13.65 252 SER A O 1
ATOM 1961 N N . SER A 1 262 ? -4.932 40.568 11.267 1.00 12.44 253 SER A N 1
ATOM 1962 C CA . SER A 1 262 ? -5.052 41.054 12.639 1.00 12.94 253 SER A CA 1
ATOM 1963 C C . SER A 1 262 ? -5.691 40.056 13.587 1.00 13.07 253 SER A C 1
ATOM 1964 O O . SER A 1 262 ? -5.467 40.111 14.799 1.00 14.15 253 SER A O 1
ATOM 1967 N N . PHE A 1 263 ? -6.431 39.081 13.072 1.00 13.16 254 PHE A N 1
ATOM 1968 C CA . PHE A 1 263 ? -6.957 38.003 13.940 1.00 14.20 254 PHE A CA 1
ATOM 1969 C C . PHE A 1 263 ? -5.837 37.218 14.607 1.00 13.93 254 PHE A C 1
ATOM 1970 O O . PHE A 1 263 ? -6.045 36.659 15.674 1.00 16.11 254 PHE A O 1
ATOM 1978 N N . ASP A 1 264 ? -4.640 37.225 14.015 1.00 13.40 255 ASP A N 1
ATOM 1979 C CA . ASP A 1 264 ? -3.460 36.550 14.590 1.00 14.67 255 ASP A CA 1
ATOM 1980 C C . ASP A 1 264 ? -2.952 37.197 15.870 1.00 15.12 255 ASP A C 1
ATOM 1981 O O . ASP A 1 264 ? -2.224 36.566 16.615 1.00 16.22 255 ASP A O 1
ATOM 1986 N N . GLU A 1 265 ? -3.371 38.437 16.128 1.00 14.83 256 GLU A N 1
ATOM 1987 C CA . GLU A 1 265 ? -2.931 39.193 17.272 1.00 15.57 256 GLU A CA 1
ATOM 1988 C C . GLU A 1 265 ? -3.726 38.932 18.531 1.00 16.08 256 GLU A C 1
ATOM 1989 O O . GLU A 1 265 ? -3.313 39.343 19.620 1.00 18.67 256 GLU A O 1
ATOM 1995 N N . GLY A 1 266 ? -4.915 38.346 18.383 1.00 15.84 257 GLY A N 1
ATOM 1996 C CA . GLY A 1 266 ? -5.858 38.225 19.461 1.00 16.31 257 GLY A CA 1
ATOM 1997 C C . GLY A 1 266 ? -5.991 36.824 20.024 1.00 16.35 257 GLY A C 1
ATOM 1998 O O . GLY A 1 266 ? -5.397 35.893 19.477 1.00 15.52 257 GLY A O 1
ATOM 1999 N N . PRO A 1 267 ? -6.831 36.670 21.049 1.00 16.36 258 PRO A N 1
ATOM 2000 C CA . PRO A 1 267 ? -6.968 35.360 21.714 1.00 16.25 258 PRO A CA 1
ATOM 2001 C C . PRO A 1 267 ? -7.732 34.328 20.870 1.00 16.10 258 PRO A C 1
ATOM 2002 O O . PRO A 1 267 ? -7.632 33.139 21.113 1.00 16.71 258 PRO A O 1
ATOM 2006 N N . ASP A 1 268 ? -8.510 34.807 19.897 1.00 15.77 259 ASP A N 1
ATOM 2007 C CA . ASP A 1 268 ? -9.413 33.931 19.144 1.00 16.13 259 ASP A CA 1
ATOM 2008 C C . ASP A 1 268 ? -8.792 33.506 17.813 1.00 14.46 259 ASP A C 1
ATOM 2009 O O . ASP A 1 268 ? -9.512 33.087 16.900 1.00 14.35 259 ASP A O 1
ATOM 2014 N N . LEU A 1 269 ? -7.456 33.593 17.656 1.00 13.64 260 LEU A N 1
ATOM 2015 C CA . LEU A 1 269 ? -6.819 33.338 16.363 1.00 13.44 260 LEU A CA 1
ATOM 2016 C C . LEU A 1 269 ? -7.181 31.967 15.841 1.00 13.04 260 LEU A C 1
ATOM 2017 O O . LEU A 1 269 ? -7.399 31.828 14.631 1.00 12.66 260 LEU A O 1
ATOM 2022 N N . VAL A 1 270 ? -7.227 30.927 16.677 1.00 12.16 261 VAL A N 1
ATOM 2023 C CA . VAL A 1 270 ? -7.532 29.589 16.183 1.00 12.26 261 VAL A CA 1
ATOM 2024 C C . VAL A 1 270 ? -9.008 29.507 15.748 1.00 12.89 261 VAL A C 1
ATOM 2025 O O . VAL A 1 270 ? -9.309 28.852 14.750 1.00 12.26 261 VAL A O 1
ATOM 2029 N N . LEU A 1 271 ? -9.912 30.174 16.467 1.00 12.79 262 LEU A N 1
ATOM 2030 C CA . LEU A 1 271 ? -11.338 30.207 16.085 1.00 13.22 262 LEU 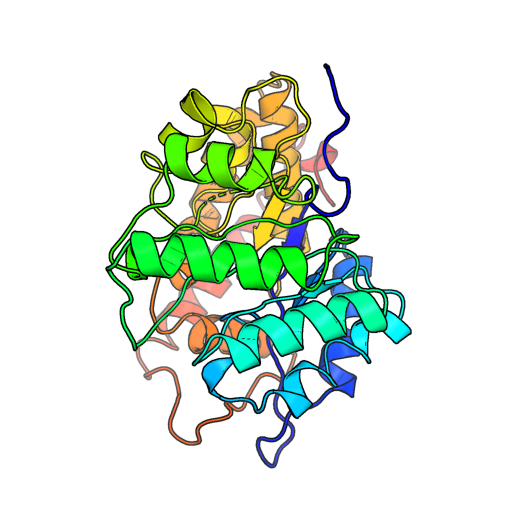A CA 1
ATOM 2031 C C . LEU A 1 271 ? -11.477 30.887 14.712 1.00 12.86 262 LEU A C 1
ATOM 2032 O O . LEU A 1 271 ? -12.171 30.364 13.816 1.00 12.60 262 LEU A O 1
ATOM 2037 N N . TYR A 1 272 ? -10.813 32.014 14.528 1.00 12.28 263 TYR A N 1
ATOM 2038 C CA . TYR A 1 272 ? -10.938 32.723 13.262 1.00 12.71 263 TYR A CA 1
ATOM 2039 C C . TYR A 1 272 ? -10.302 31.927 12.130 1.00 12.71 263 TYR A C 1
ATOM 2040 O O . TYR A 1 272 ? -10.919 31.759 11.060 1.00 12.89 263 TYR A O 1
ATOM 2049 N N . PHE A 1 273 ? -9.065 31.470 12.283 1.00 12.28 264 PHE A N 1
ATOM 2050 C CA . PHE A 1 273 ? -8.407 30.814 11.188 1.00 11.84 264 PHE A CA 1
ATOM 2051 C C . PHE A 1 273 ? -9.028 29.448 10.897 1.00 11.96 264 PHE A C 1
ATOM 2052 O O . PHE A 1 273 ? -9.153 29.091 9.719 1.00 12.32 264 PHE A O 1
ATOM 2060 N N . LYS A 1 274 ? -9.485 28.672 11.889 1.00 12.24 265 LYS A N 1
ATOM 2061 C CA . LYS A 1 274 ? -10.178 27.428 11.546 1.00 12.52 265 LYS A CA 1
ATOM 2062 C C . LYS A 1 274 ? -11.469 27.765 10.780 1.00 12.98 265 LYS A C 1
ATOM 2063 O O . LYS A 1 274 ? -11.795 27.043 9.830 1.00 13.31 265 LYS A O 1
ATOM 2069 N N . HIS A 1 275 ? -12.183 28.820 11.164 1.00 13.05 266 HIS A N 1
ATOM 2070 C CA . HIS A 1 275 ? -13.418 29.145 10.445 1.00 13.82 266 HIS A CA 1
ATOM 2071 C C . HIS A 1 275 ? -13.099 29.527 9.002 1.00 14.02 266 HIS A C 1
ATOM 2072 O O . HIS A 1 275 ? -13.793 29.081 8.052 1.00 13.87 266 HIS A O 1
ATOM 2079 N N . MET A 1 276 ? -12.030 30.279 8.795 1.00 13.53 267 MET A N 1
ATOM 2080 C CA . MET A 1 276 ? -11.655 30.597 7.400 1.00 14.06 267 MET A CA 1
ATOM 2081 C C . MET A 1 276 ? -11.293 29.329 6.616 1.00 14.48 267 MET A C 1
ATOM 2082 O O . MET A 1 276 ? -11.610 29.218 5.416 1.00 14.45 267 MET A O 1
ATOM 2087 N N . MET A 1 277 ? -10.636 28.347 7.238 1.00 13.87 268 MET A N 1
ATOM 2088 C CA . MET A 1 277 ? -10.344 27.087 6.563 1.00 14.86 268 MET A CA 1
ATOM 2089 C C . MET A 1 277 ? -11.650 26.430 6.105 1.00 15.47 268 MET A C 1
ATOM 2090 O O . MET A 1 277 ? -11.755 25.899 4.994 1.00 17.00 268 MET A O 1
ATOM 2095 N N . VAL A 1 278 ? -12.655 26.485 6.972 1.00 14.77 269 VAL A N 1
ATOM 2096 C CA . VAL A 1 278 ? -13.969 25.927 6.659 1.00 16.29 269 VAL A CA 1
ATOM 2097 C C . VAL A 1 278 ? -14.563 26.696 5.493 1.00 16.44 269 VAL A C 1
ATOM 2098 O O . VAL A 1 278 ? -15.146 26.067 4.572 1.00 18.64 269 VAL A O 1
ATOM 2102 N N . LEU A 1 279 ? -14.452 28.014 5.488 1.00 16.45 270 LEU A N 1
ATOM 2103 C CA . LEU A 1 279 ? -15.027 28.826 4.384 1.00 17.32 270 LEU A CA 1
ATOM 2104 C C . LEU A 1 279 ? -14.374 28.463 3.061 1.00 19.35 270 LEU A C 1
ATOM 2105 O O . LEU A 1 279 ? -15.070 28.504 2.017 1.00 20.53 270 LEU A O 1
ATOM 2110 N N . LYS A 1 280 ? -13.103 28.050 3.071 1.00 20.39 271 LYS A N 1
ATOM 2111 C CA A LYS A 1 280 ? -12.410 27.601 1.846 0.50 21.62 271 LYS A CA 1
ATOM 2112 C CA B LYS A 1 280 ? -12.336 27.553 1.916 0.50 21.88 271 LYS A CA 1
ATOM 2113 C C . LYS A 1 280 ? -12.655 26.126 1.505 1.00 23.50 271 LYS A C 1
ATOM 2114 O O . LYS A 1 280 ? -12.087 25.581 0.509 1.00 24.74 271 LYS A O 1
ATOM 2125 N N . GLY A 1 281 ? -13.504 25.465 2.268 1.00 22.61 272 GLY A N 1
ATOM 2126 C CA . GLY A 1 281 ? -13.886 24.118 1.931 1.00 23.15 272 GLY A CA 1
ATOM 2127 C C . GLY A 1 281 ? -13.245 23.001 2.672 1.00 23.86 272 GLY A C 1
ATOM 2128 O O . GLY A 1 281 ? -13.494 21.846 2.346 1.00 24.54 272 GLY A O 1
ATOM 2129 N N . ASP A 1 282 ? -12.427 23.318 3.684 1.00 21.19 273 ASP A N 1
ATOM 2130 C CA . ASP A 1 282 ? -11.768 22.280 4.457 1.00 21.71 273 ASP A CA 1
ATOM 2131 C C . ASP A 1 282 ? -12.602 21.954 5.724 1.00 22.18 273 ASP A C 1
ATOM 2132 O O . ASP A 1 282 ? -12.371 22.516 6.793 1.00 20.84 273 ASP A O 1
ATOM 2137 N N . LYS A 1 283 ? -13.570 21.040 5.617 1.00 22.12 274 LYS A N 1
ATOM 2138 C CA . LYS A 1 283 ? -14.523 20.748 6.694 1.00 21.83 274 LYS A CA 1
ATOM 2139 C C . LYS A 1 283 ? -13.879 20.191 7.942 1.00 20.68 274 LYS A C 1
ATOM 2140 O O . LYS A 1 283 ? -14.467 20.223 9.034 1.00 20.56 274 LYS A O 1
ATOM 2142 N N . GLU A 1 284 ? -12.706 19.601 7.808 1.00 19.74 275 GLU A N 1
ATOM 2143 C CA . GLU A 1 284 ? -12.036 19.048 8.972 1.00 20.43 275 GLU A CA 1
ATOM 2144 C C . GLU A 1 284 ? -11.611 20.084 9.985 1.00 18.54 275 GLU A C 1
ATOM 2145 O O . GLU A 1 284 ? -11.233 19.703 11.087 1.00 18.18 275 GLU A O 1
ATOM 2151 N N . TYR A 1 285 ? -11.711 21.370 9.625 1.00 17.06 276 TYR A N 1
ATOM 2152 C CA . TYR A 1 285 ? -11.409 22.469 10.535 1.00 15.38 276 TYR A CA 1
ATOM 2153 C C . TYR A 1 285 ? -12.655 22.986 11.245 1.00 15.66 276 TYR A C 1
ATOM 2154 O O . TYR A 1 285 ? -12.616 24.008 11.899 1.00 14.58 276 TYR A O 1
ATOM 2163 N N . THR A 1 286 ? -13.768 22.245 11.166 1.00 16.13 277 THR A N 1
ATOM 2164 C CA . 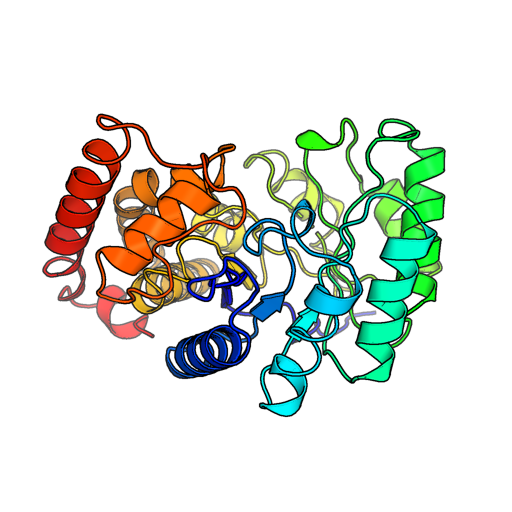THR A 1 286 ? -14.993 22.678 11.795 1.00 17.03 277 THR A CA 1
ATOM 2165 C C . THR A 1 286 ? -14.986 22.701 13.336 1.00 16.68 277 THR A C 1
ATOM 2166 O O . THR A 1 286 ? -15.379 23.709 13.974 1.00 17.87 277 THR A O 1
ATOM 2170 N N . LEU A 1 287 ? -14.562 21.597 13.925 1.00 17.53 278 LEU A N 1
ATOM 2171 C CA . LEU A 1 287 ? -14.627 21.454 15.376 1.00 17.37 278 LEU A CA 1
ATOM 2172 C C . LEU A 1 287 ? -13.362 21.921 16.072 1.00 16.82 278 LEU A C 1
ATOM 2173 O O . LEU A 1 287 ? -12.266 21.930 15.479 1.00 16.30 278 LEU A O 1
ATOM 2178 N N . HIS A 1 288 ? -13.541 22.310 17.331 1.00 15.95 279 HIS A N 1
ATOM 2179 C CA . HIS A 1 288 ? -12.433 22.634 18.218 1.00 15.83 279 HIS A CA 1
ATOM 2180 C C . HIS A 1 288 ? -12.285 21.573 19.290 1.00 16.16 279 HIS A C 1
ATOM 2181 O O . HIS A 1 288 ? -13.241 20.876 19.616 1.00 16.06 279 HIS A O 1
ATOM 2188 N N . PHE A 1 289 ? -11.109 21.492 19.888 1.00 15.38 280 PHE A N 1
ATOM 2189 C CA . PHE A 1 289 ? -10.871 20.500 20.936 1.00 15.24 280 PHE A CA 1
ATOM 2190 C C . PHE A 1 289 ? -11.807 20.734 22.127 1.00 15.98 280 PHE A C 1
ATOM 2191 O O . PHE A 1 289 ? -12.266 19.789 22.754 1.00 16.55 280 PHE A O 1
ATOM 2199 N N . ASN A 1 290 ? -12.049 22.002 22.447 1.00 15.87 281 ASN A N 1
ATOM 2200 C CA A ASN A 1 290 ? -13.0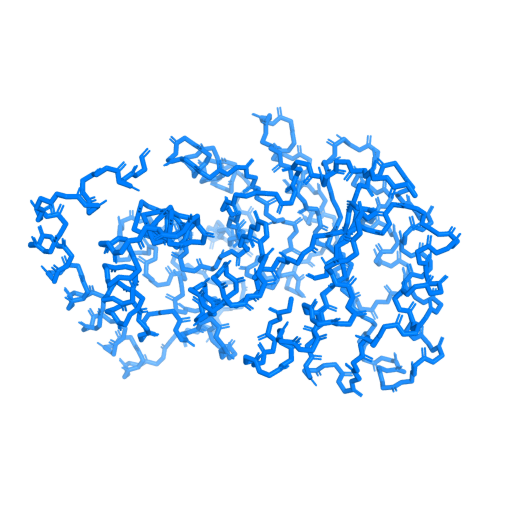50 22.307 23.493 0.70 16.07 281 ASN A CA 1
ATOM 2201 C CA B ASN A 1 290 ? -13.015 22.419 23.467 0.30 16.29 281 ASN A CA 1
ATOM 2202 C C . ASN A 1 290 ? -14.404 22.493 22.825 1.00 16.59 281 ASN A C 1
ATOM 2203 O O . ASN A 1 290 ? -14.563 23.253 21.832 1.00 16.69 281 ASN A O 1
ATOM 2212 N N . GLU A 1 291 ? -15.383 21.762 23.352 1.00 17.38 282 GLU A N 1
ATOM 2213 C CA . GLU A 1 291 ? -16.730 21.695 22.795 1.00 18.46 282 GLU A CA 1
ATOM 2214 C C . GLU A 1 291 ? -17.423 23.059 22.682 1.00 19.44 282 GLU A C 1
ATOM 2215 O O . GLU A 1 291 ? -18.150 23.326 21.721 1.00 22.00 282 GLU A O 1
ATOM 2217 N N . THR A 1 292 ? -17.157 23.964 23.610 1.00 17.84 283 THR A N 1
ATOM 2218 C CA . THR A 1 292 ? -17.821 25.258 23.620 1.00 18.09 283 THR A CA 1
ATOM 2219 C C . THR A 1 292 ? -17.058 26.378 22.944 1.00 18.03 283 THR A C 1
ATOM 2220 O O . THR A 1 292 ? -17.586 27.495 22.827 1.00 21.08 283 THR A O 1
ATOM 2224 N N . ASP A 1 293 ? -15.829 26.137 22.507 1.00 16.84 284 ASP A N 1
ATOM 2225 C CA . ASP A 1 293 ? -15.063 27.204 21.812 1.00 16.65 284 ASP A CA 1
ATOM 2226 C C . ASP A 1 293 ? -15.662 27.401 20.408 1.00 17.42 284 ASP A C 1
ATOM 2227 O O . ASP A 1 293 ? -15.659 26.489 19.586 1.00 18.25 284 ASP A O 1
ATOM 2232 N N . ALA A 1 294 ? -16.153 28.597 20.162 1.00 16.81 285 ALA A N 1
ATOM 2233 C CA . ALA A 1 294 ? -16.759 28.925 18.882 1.00 17.62 285 ALA A CA 1
ATOM 2234 C C . ALA A 1 294 ? -16.793 30.435 18.756 1.00 17.02 285 ALA A C 1
ATOM 2235 O O . ALA A 1 294 ? -17.006 31.162 19.745 1.00 18.77 285 ALA A O 1
ATOM 2237 N N . LEU A 1 295 ? -16.645 30.920 17.525 1.00 15.91 286 LEU A N 1
ATOM 2238 C CA . LEU A 1 295 ? -16.967 32.335 17.257 1.00 16.18 286 LEU A CA 1
ATOM 2239 C C . LEU A 1 295 ? -18.407 32.694 17.617 1.00 17.12 286 LEU A C 1
ATOM 2240 O O . LEU A 1 295 ? -19.308 31.882 17.493 1.00 18.83 286 LEU A O 1
ATOM 2245 N N . SER A 1 296 ? -18.630 33.926 18.074 1.00 17.26 287 SER A N 1
ATOM 2246 C CA . SER A 1 296 ? -19.972 34.434 18.207 1.00 18.45 287 SER A CA 1
ATOM 2247 C C . SER A 1 296 ? -20.598 34.712 16.847 1.00 18.76 287 SER A C 1
ATOM 2248 O O . SER A 1 296 ? -19.886 34.708 15.808 1.00 19.15 287 SER A O 1
ATOM 2251 N N . GLU A 1 297 ? -21.893 34.969 16.799 1.00 20.31 288 GLU A N 1
ATOM 2252 C CA . GLU A 1 297 ? -22.575 35.244 15.554 1.00 20.68 288 GLU A CA 1
ATOM 2253 C C . GLU A 1 297 ? -21.960 36.474 14.873 1.00 18.88 288 GLU A C 1
ATOM 2254 O O . GLU A 1 297 ? -21.706 36.471 13.667 1.00 17.53 288 GLU A O 1
ATOM 2260 N N . SER A 1 298 ? -21.710 37.529 15.655 1.00 18.74 289 SER A N 1
ATOM 2261 C CA . SER A 1 298 ? -21.120 38.744 15.060 1.00 17.89 289 SER A CA 1
ATOM 2262 C C . SER A 1 298 ? -19.707 38.486 14.540 1.00 16.38 289 SER A C 1
ATOM 2263 O O . SER A 1 298 ? -19.318 38.966 13.472 1.00 15.85 289 SER A O 1
ATOM 2266 N N . GLN A 1 299 ? -18.916 37.735 15.309 1.00 15.44 290 GLN A N 1
ATOM 2267 C CA . GLN A 1 299 ? -17.530 37.425 14.894 1.00 14.46 290 GLN A CA 1
ATOM 2268 C C . GLN A 1 299 ? -17.504 36.640 13.600 1.00 14.08 290 GLN A C 1
ATOM 2269 O O . GLN A 1 299 ? -16.690 36.920 12.709 1.00 13.20 290 GLN A O 1
ATOM 2275 N N . ARG A 1 300 ? -18.413 35.679 13.499 1.00 14.83 291 ARG A N 1
ATOM 2276 C CA A ARG A 1 300 ? -18.528 34.876 12.290 0.70 15.79 291 ARG A CA 1
ATOM 2277 C CA B ARG A 1 300 ? -18.536 34.877 12.286 0.30 15.30 291 ARG A CA 1
ATOM 2278 C C . ARG A 1 300 ? -18.939 35.768 11.113 1.00 14.91 291 ARG A C 1
ATOM 2279 O O . ARG A 1 300 ? -18.358 35.701 10.007 1.00 14.17 291 ARG A O 1
ATOM 2294 N N . GLY A 1 301 ? -19.938 36.629 11.308 1.00 14.35 292 GLY A N 1
ATOM 2295 C CA . GLY A 1 301 ? -20.328 37.553 10.248 1.00 14.93 292 GLY A CA 1
ATOM 2296 C C . GLY A 1 301 ? -19.200 38.483 9.816 1.00 14.60 292 GLY A C 1
ATOM 2297 O O . GLY A 1 301 ? -19.013 38.763 8.607 1.00 15.07 292 GLY A O 1
ATOM 2298 N N . TYR A 1 302 ? -18.428 38.968 10.800 1.00 14.03 293 TYR A N 1
ATOM 2299 C CA . TYR A 1 302 ? -17.347 39.896 10.520 1.00 13.37 293 TYR A CA 1
ATOM 2300 C C . TYR A 1 302 ? -16.262 39.231 9.669 1.00 12.88 293 TYR A C 1
ATOM 2301 O O . TYR A 1 302 ? -15.855 39.768 8.619 1.00 13.03 293 TYR A O 1
ATOM 2310 N N . VAL A 1 303 ? -15.796 38.062 10.102 1.00 12.56 294 VAL A N 1
ATOM 2311 C CA . VAL A 1 303 ? -14.767 37.398 9.321 1.00 12.88 294 VAL A CA 1
ATOM 2312 C C . VAL A 1 303 ? -15.284 36.980 7.947 1.00 12.67 294 VAL A C 1
ATOM 2313 O O . VAL A 1 303 ? -14.539 37.116 6.972 1.00 12.08 294 VAL A O 1
ATOM 2317 N N . GLU A 1 304 ? -16.546 36.563 7.850 1.00 13.21 295 GLU A N 1
ATOM 2318 C CA . GLU A 1 304 ? -17.069 36.180 6.520 1.00 14.06 295 GLU A CA 1
ATOM 2319 C C . GLU A 1 304 ? -17.073 37.370 5.554 1.00 14.37 295 GLU A C 1
ATOM 2320 O O . GLU A 1 304 ? -16.652 37.255 4.412 1.00 13.97 295 GLU A O 1
ATOM 2326 N N . THR A 1 305 ? -17.528 38.507 6.052 1.00 14.53 296 THR A N 1
ATOM 2327 C CA . THR A 1 305 ? -17.541 39.727 5.266 1.00 14.98 296 THR A CA 1
ATOM 2328 C C . THR A 1 305 ? -16.136 40.121 4.833 1.00 13.76 296 THR A C 1
ATOM 2329 O O . THR A 1 305 ? -15.866 40.479 3.677 1.00 13.57 296 THR A O 1
ATOM 2333 N N . GLN A 1 306 ? -15.212 40.123 5.781 1.00 12.86 297 GLN A N 1
ATOM 2334 C CA . GLN A 1 306 ? -13.863 40.512 5.469 1.00 12.47 297 GLN A CA 1
ATOM 2335 C C . GLN A 1 306 ? -13.119 39.526 4.566 1.00 12.34 297 GLN A C 1
ATOM 2336 O O . GLN A 1 306 ? -12.284 39.926 3.766 1.00 12.33 297 GLN A O 1
ATOM 2342 N N . PHE A 1 307 ? -13.433 38.240 4.697 1.00 12.88 298 PHE A N 1
ATOM 2343 C CA . PHE A 1 307 ? -12.830 37.228 3.821 1.00 13.13 298 PHE A CA 1
ATOM 2344 C C . PHE A 1 307 ? -13.307 37.427 2.380 1.00 13.01 298 PHE A C 1
ATOM 2345 O O . PHE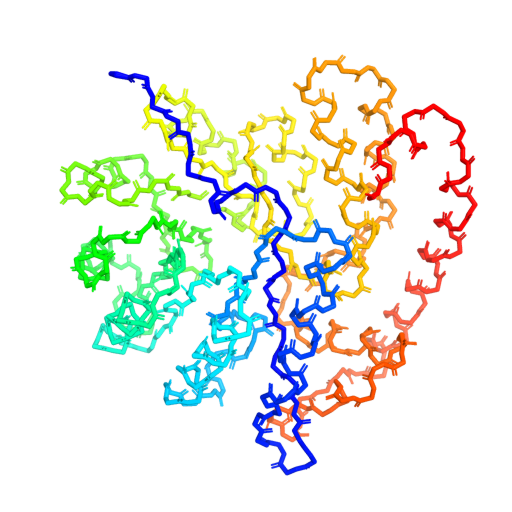 A 1 307 ? -12.496 37.477 1.458 1.00 12.99 298 PHE A O 1
ATOM 2353 N N . ARG A 1 308 ? -14.616 37.633 2.178 1.00 13.41 299 ARG A N 1
ATOM 2354 C CA . ARG A 1 308 ? -15.146 37.910 0.862 1.00 14.79 299 ARG A CA 1
ATOM 2355 C C . ARG A 1 308 ? -14.531 39.180 0.261 1.00 13.66 299 ARG A C 1
ATOM 2356 O O . ARG A 1 308 ? -14.126 39.225 -0.899 1.00 13.60 299 ARG A O 1
ATOM 2364 N N . LEU A 1 309 ? -14.421 40.239 1.074 1.00 12.98 300 LEU A N 1
ATOM 2365 C CA . LEU A 1 309 ? -13.855 41.491 0.612 1.00 13.13 300 LEU A CA 1
ATOM 2366 C C . LEU A 1 309 ? -12.428 41.289 0.107 1.00 12.28 300 LEU A C 1
ATOM 2367 O O . LEU A 1 309 ? -12.095 41.704 -1.011 1.00 12.17 300 LEU A O 1
ATOM 2372 N N . PHE A 1 310 ? -11.598 40.630 0.909 1.00 11.88 301 PHE A N 1
ATOM 2373 C CA . PHE A 1 310 ? -10.210 40.466 0.511 1.00 11.74 301 PHE A CA 1
ATOM 2374 C C . PHE A 1 310 ? -10.117 39.645 -0.784 1.00 12.06 301 PHE A C 1
ATOM 2375 O O . PHE A 1 310 ? -9.370 40.018 -1.717 1.00 12.25 301 PHE A O 1
ATOM 2383 N N . ASN A 1 311 ? -10.888 38.561 -0.826 1.00 13.05 302 ASN A N 1
ATOM 2384 C CA . ASN A 1 311 ? -10.804 37.707 -1.999 1.00 13.18 302 ASN A CA 1
ATOM 2385 C C . ASN A 1 311 ? -11.226 38.417 -3.267 1.00 13.68 302 ASN A C 1
ATOM 2386 O O . ASN A 1 311 ? -10.621 38.240 -4.339 1.00 13.58 302 ASN A O 1
ATOM 2391 N N . THR A 1 312 ? -12.269 39.238 -3.170 1.00 13.34 303 THR A N 1
ATOM 2392 C CA . THR A 1 312 ? -12.711 39.999 -4.319 1.00 13.96 303 THR A CA 1
ATOM 2393 C C . THR A 1 312 ? -11.657 41.011 -4.760 1.00 13.44 303 THR A C 1
ATOM 2394 O O . THR A 1 312 ? -11.309 41.119 -5.950 1.00 14.17 303 THR A O 1
ATOM 2398 N N . TRP A 1 313 ? -11.078 41.747 -3.807 1.00 12.52 304 TRP A N 1
ATOM 2399 C CA . TRP A 1 313 ? -10.043 42.703 -4.133 1.00 12.84 304 TRP A CA 1
ATOM 2400 C C . TRP A 1 313 ? -8.845 41.993 -4.776 1.00 12.93 304 TRP A C 1
ATOM 2401 O O . TRP A 1 313 ? -8.310 42.436 -5.801 1.00 12.66 304 TRP A O 1
ATOM 2412 N N . TYR A 1 314 ? -8.398 40.891 -4.168 1.00 12.44 305 TYR A N 1
ATOM 2413 C CA . TYR A 1 314 ? -7.195 40.197 -4.680 1.00 12.48 305 TYR A CA 1
ATOM 2414 C C . TYR A 1 314 ? -7.392 39.626 -6.060 1.00 13.31 305 TYR A C 1
ATOM 2415 O O . TYR A 1 314 ? -6.451 39.651 -6.871 1.00 13.69 305 TYR A O 1
ATOM 2424 N N . ALA A 1 315 ? -8.601 39.164 -6.342 1.00 13.63 306 ALA A N 1
ATOM 2425 C CA . ALA A 1 315 ? -8.830 38.571 -7.661 1.00 14.90 306 ALA A CA 1
ATOM 2426 C C . ALA A 1 315 ? -8.526 39.550 -8.759 1.00 16.17 306 ALA A C 1
ATOM 2427 O O . ALA A 1 315 ? -8.064 39.130 -9.824 1.00 18.45 306 ALA A O 1
ATOM 2429 N N . GLU A 1 316 ? -8.799 40.836 -8.552 1.00 14.98 307 GLU A N 1
ATOM 2430 C CA A GLU A 1 316 ? -8.505 41.821 -9.587 0.60 15.78 307 GLU A CA 1
ATOM 2431 C CA B GLU A 1 316 ? -8.567 41.921 -9.527 0.40 15.58 307 GLU A CA 1
ATOM 2432 C C . GLU A 1 316 ? -7.120 42.421 -9.430 1.00 15.26 307 GLU A C 1
ATOM 2433 O O . GLU A 1 316 ? -6.385 42.526 -10.422 1.00 16.31 307 GLU A O 1
ATOM 2444 N N . TRP A 1 317 ? -6.715 42.750 -8.197 1.00 13.94 308 TRP A N 1
ATOM 2445 C CA . TRP A 1 317 ? -5.402 43.336 -8.000 1.00 14.19 308 TRP A CA 1
ATOM 2446 C C . TRP A 1 317 ? -4.268 42.441 -8.499 1.00 14.91 308 TRP A C 1
ATOM 2447 O O . TRP A 1 317 ? -3.294 42.963 -9.071 1.00 15.50 308 TRP A O 1
ATOM 2458 N N . SER A 1 318 ? -4.425 41.141 -8.310 1.00 15.46 309 SER A N 1
ATOM 2459 C CA . SER A 1 318 ? -3.374 40.164 -8.641 1.00 16.46 309 SER A CA 1
ATOM 2460 C C . SER A 1 318 ? -3.177 39.995 -10.157 1.00 18.36 309 SER A C 1
ATOM 2461 O O . SER A 1 318 ? -2.233 39.298 -10.565 1.00 18.98 309 SER A O 1
ATOM 2464 N N . LYS A 1 319 ? -4.001 40.651 -10.969 1.00 18.37 310 LYS A N 1
ATOM 2465 C CA . LYS A 1 319 ? -3.787 40.645 -12.422 1.00 19.69 310 LYS A CA 1
ATOM 2466 C C . LYS A 1 319 ? -2.870 41.757 -12.896 1.00 20.61 310 LYS A C 1
ATOM 2467 O O . LYS A 1 319 ? -2.471 41.763 -14.038 1.00 23.32 310 LYS A O 1
ATOM 2473 N N . LEU A 1 320 ? -2.545 42.714 -12.042 1.00 21.16 311 LEU A N 1
ATOM 2474 C CA . LEU A 1 320 ? -1.749 43.870 -12.452 1.00 22.21 311 LEU A CA 1
ATOM 2475 C C . LEU A 1 320 ? -0.351 43.486 -12.948 1.00 23.69 311 LEU A C 1
ATOM 2476 O O . LEU A 1 320 ? 0.266 42.521 -12.455 1.00 22.48 311 LEU A O 1
ATOM 2481 N N . PRO A 1 321 ? 0.16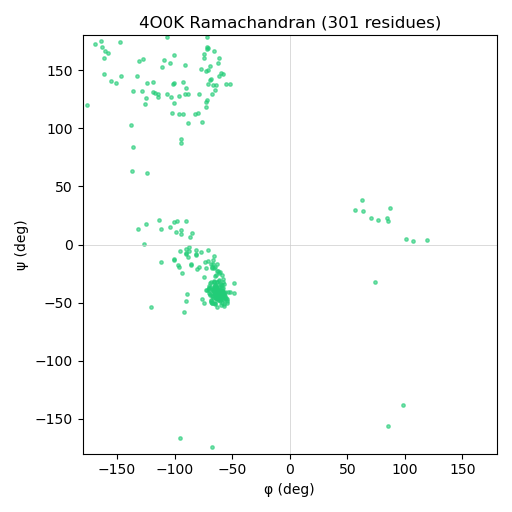0 44.224 -13.949 1.00 24.24 312 PRO A N 1
ATOM 2482 C CA . PRO A 1 321 ? 1.482 43.945 -14.454 1.00 24.95 312 PRO A CA 1
ATOM 2483 C C . PRO A 1 321 ? 2.595 44.399 -13.523 1.00 25.38 312 PRO A C 1
ATOM 2484 O O . PRO A 1 321 ? 2.363 45.219 -12.602 1.00 26.80 312 PRO A O 1
ATOM 2488 N N . GLY A 1 322 ? 3.790 43.879 -13.762 1.00 25.12 313 GLY A N 1
ATOM 2489 C CA . GLY A 1 322 ? 4.986 44.347 -13.076 1.00 24.79 313 GLY A CA 1
ATOM 2490 C C . GLY A 1 322 ? 5.326 43.440 -11.916 1.00 23.92 313 GLY A C 1
ATOM 2491 O O . GLY A 1 322 ? 5.264 42.201 -12.024 1.00 23.75 313 GLY A O 1
ATOM 2492 N N . ALA A 1 323 ? 5.703 44.052 -10.797 1.00 23.19 314 ALA A N 1
ATOM 2493 C CA . ALA A 1 323 ? 6.115 43.269 -9.642 1.00 21.97 314 ALA A CA 1
ATOM 2494 C C . ALA A 1 323 ? 5.019 42.324 -9.193 1.00 21.96 314 ALA A C 1
ATOM 2495 O O . ALA A 1 323 ? 5.295 41.214 -8.734 1.00 21.85 314 ALA A O 1
ATOM 2497 N N . VAL A 1 324 ? 3.764 42.759 -9.268 1.00 21.42 315 VAL A N 1
ATOM 2498 C CA . VAL A 1 324 ? 2.658 41.840 -8.874 1.00 21.11 315 VAL A CA 1
ATOM 2499 C C . VAL A 1 324 ? 2.750 40.475 -9.610 1.00 22.07 315 VAL A C 1
ATOM 2500 O O . VAL A 1 324 ? 2.545 39.432 -9.000 1.00 22.54 315 VAL A O 1
ATOM 2504 N N . GLN A 1 325 ? 3.088 40.443 -10.917 1.00 23.75 316 GLN A N 1
ATOM 2505 C CA . GLN A 1 325 ? 3.221 39.158 -11.608 1.00 24.77 316 GLN A CA 1
ATOM 2506 C C . GLN A 1 325 ? 4.516 38.449 -11.261 1.00 25.82 316 GLN A C 1
ATOM 2507 O O . GLN A 1 325 ? 4.512 37.246 -10.938 1.00 24.89 316 GLN A O 1
ATOM 2513 N N . ARG A 1 326 ? 5.607 39.208 -11.300 1.00 26.88 317 ARG A N 1
ATOM 2514 C CA . ARG A 1 326 ? 6.958 38.666 -11.056 1.00 30.22 317 ARG A CA 1
ATOM 2515 C C . ARG A 1 326 ? 7.013 37.906 -9.726 1.00 27.73 317 ARG A C 1
ATOM 2516 O O . ARG A 1 326 ? 7.623 36.839 -9.614 1.00 27.23 317 ARG A O 1
ATOM 2524 N N . CYS A 1 327 ? 6.369 38.451 -8.695 1.00 26.14 318 CYS A N 1
ATOM 2525 C CA . CYS A 1 327 ? 6.520 37.913 -7.323 1.00 24.67 318 CYS A CA 1
ATOM 2526 C C . CYS A 1 327 ? 5.441 36.892 -6.888 1.00 23.50 318 CYS A C 1
ATOM 2527 O O . CYS A 1 327 ? 5.413 36.500 -5.745 1.00 22.31 318 CYS A O 1
ATOM 2530 N N . LYS A 1 328 ? 4.587 36.425 -7.791 1.00 23.26 319 LYS A N 1
ATOM 2531 C CA . LYS A 1 328 ? 3.640 35.376 -7.403 1.00 24.86 319 LYS A CA 1
ATOM 2532 C C . LYS A 1 328 ? 4.370 34.092 -6.970 1.00 26.66 319 LYS A C 1
ATOM 2533 O O . LYS A 1 328 ? 5.512 33.841 -7.366 1.00 27.15 319 LYS A O 1
ATOM 2539 N N . ALA A 1 329 ? 3.706 33.278 -6.156 1.00 27.78 320 ALA A N 1
ATOM 2540 C CA . ALA A 1 329 ? 4.297 32.020 -5.677 1.00 31.22 320 ALA A CA 1
ATOM 2541 C C . ALA A 1 329 ? 4.644 31.158 -6.881 1.00 36.22 320 ALA A C 1
ATOM 2542 O O . ALA A 1 329 ? 5.698 30.516 -6.934 1.00 40.37 320 ALA A O 1
#

Solvent-accessible surface area: 13123 Å² total

Nearest PDB structures (foldseek):
  4mpq-assembly1_A  TM=1.003E+00  e=2.188E-56  Brucella melitensis ATCC 23457
  5czj-assembly2_B  TM=1.000E+00  e=7.005E-51  Sinorhizobium meliloti 1021
  2hmc-assembly1_A  TM=9.977E-01  e=5.032E-48  Agrobacterium fabrum str. C58
  6h4e-assembly1_A  TM=8.565E-01  e=5.419E-15  Proteus mirabilis HI4320
  6h2s-assembly1_C  TM=8.005E-01  e=3.148E-12  Saccharolobus solfataricus

B-factor: mean 20.05, std 7.9, range [10.6, 53.81]

Secondary structure (DSSP, 8-state):
---PPPGGGSEEEEB---PBPTTSSB-HHHHHHHHHHHHHTT---EEESSGGGTGGGS-HHHHHHHHHHHHHTT--EEEE---SSHHHHHHHHHHHHHHT-SEEEEPPP-SSSTT-HHHHHHHHHHHHHHSTTS-EEE---GGGT----HHHHHHHHHH-TTEEE---S-HHHHHHHHHHTTTSSSS-B-EE-SGGGHHIIIIIH---EEEESGGGTSHHHHHHHHHHHHHHHTT-HHHHHHHHHHHHHTHHHHHGGGSTTHHHHHHHHHHHTT-GGGS--SSTT----HHHHHHHHHHHHHHHHHHHHHTT-STHHHHT--

Organism: Brucella melitensis biotype 2 (strain ATCC 23457) (NCBI:txid546272)

InterPro domains:
  IPR002220 DapA-like [PF00701] (6-235)
  IPR002220 DapA-like [PIRSF001365] (3-310)
  IPR002220 DapA-like [PR00146] (39-60)
  IPR002220 DapA-like [PR00146] (72-90)
  IPR002220 DapA-like [PR00146] (131-148)
  IPR002220 DapA-like [PTHR12128] (6-272)
  IPR002220 DapA-like [SM01130] (5-302)
  IPR013785 Aldolase-type TIM barrel [G3DSA:3.20.20.70] (1-320)

Sequence (322 aa):
HHHMLKAEIFSGVIPALMTPCKPDRSPDFDALVRKGQELIGDGMSAVVYCGSSMGDWPLLTDAQRMEEGVEERLVKAGIPVIVGTGAVNTASAVAHAAHAQKVGAKGLMMVIPRVLSRGSAIAAQKAYFKAILSAAPDLPAVVIYYNSPYYGFFATRRADLFFDLRAEHPNLVGFEFGGPADMMRYAAENITSRDDDGVSLMMIGVDTAVFHGFVNCGATGAITGIIGNVLPKEVIHLCNLSQAAALGDVDDARQRAQELEQALAVLSSFDEGPDLVLYFKHMMVLKKGDKEYTLHFNNETDALSESQRRGYVETQFRLFNTWYAEEWSKLPGAVQRCKA

Radius of gyration: 18.79 Å; Cα contacts (8 Å, |Δi|>4): 671; chains: 1; bounding box: 56×39×52 Å

Foldseek 3Di:
DFDAAQPLQFAEEEQDAFFADPVLDGDLVVSLVLLVVLVVLPGQAYEFDDVLHVVVLDDLVSRLVSLLSNVVSVGAYAYEQDDQDLVSSLVSLLSCQVSPHAAYEAEFHDDPCQQPPVRRLVSSLSNLVNNLPHQYEYEADCVSNYGDAQVSLVVSCVVRVSDAEYYQDDLVVLLRCLVRPAVDSYRHAYEAEALLCQLSCVAVRVHRYYHAHLCSLVVQLSQLLNLLSNVVNVVDDVSNVVSVVSSVLCVVVRCCRVDPCSSQLSLLSNVVVPPCSSVDHSDRPRHDDPVRSVVSVVSVVSSVVVCVVSCVDDDSSVVRGD